Protein AF-D0N220-F1 (afdb_monomer)

pLDDT: mean 73.3, std 16.04, range [29.77, 95.31]

Organism: Phytophthora infestans (strain T30-4) (NCBI:txid403677)

Solvent-accessible surface area (backbone atoms only — not comparable to full-atom values): 14779 Å² total; per-residue (Å²): 130,69,42,76,46,77,50,65,51,58,46,98,88,69,45,72,75,48,73,77,45,73,40,72,48,79,58,98,44,69,66,63,48,31,48,46,52,36,65,76,30,43,93,67,84,40,61,92,56,58,48,86,73,58,82,82,75,73,82,77,63,51,70,42,79,44,84,49,94,92,46,76,42,72,24,36,42,79,45,72,36,89,84,74,71,48,68,37,42,35,62,88,59,66,64,98,75,78,71,50,70,52,83,74,60,68,77,73,49,51,82,53,74,52,36,30,41,40,26,58,54,73,58,62,77,94,49,39,87,83,42,64,83,37,80,32,77,39,66,36,36,78,45,42,66,35,90,82,54,53,35,39,33,30,34,58,89,81,50,96,80,36,54,67,23,41,28,28,38,80,89,56,25,30,49,25,30,31,56,47,40,42,63,59,51,44,55,51,49,61,63,49,68,78,65,79,89,77,76,48,75,62,50,48,38,50,49,50,53,60,66,67,71,61,87,69,34,32,38,24,42,31,32,78,84,48,43,64,63,55,47,53,56,44,52,55,23,59,75,40,54,92,57,82,52,62,74,53,122

Radius of gyration: 20.67 Å; Cα contacts (8 Å, |Δi|>4): 399; chains: 1; bounding box: 51×35×61 Å

Sequence (249 aa):
MVARKWFLLVGENGKDLTSTTSVGVDVEDVDTLRDAVKEKLRDSHLAGIAASDLTVFANRADMVSLALKEGIEAVEVVARSSLLDFAILKSSKPRSFFIPPWNGRPDELRGRYDLVLASYRLGIDEYQDVFKNQLGFAPVAGISISAHRRHIMYSCPTYAGDSGAALLIKDGFLVGIHLETINALREEMDRKKTVKDRLNDVEESLDNIARSGLAQGCSGLLVHEFKDVVSEYWTQAEHNASRNNELVI

InterPro domains:
  IPR009003 Peptidase S1, PA clan [SSF50494] (72-179)

Foldseek 3Di:
DFDKDKDFDADPVRHTPDDIDIFRHNDPDQLSVLVRVCVVQCPHDCPPPDSVNDDDDDPPQVWDWDQALVGTFTWTFPDDDPLLGDTFTFGPDADPDDQAADPDQLVVCPPDFQKKWWALPPDDPVCCVVSPNNIDIWTWADWDAFPVRFKIKTDTDDDPPQFQTFIAGNVRHTFWTWHFWLVVLVVVVVVCVVDDDDQDPSSNRSVCSNPVPCPTTTMTTTCVVCNVVQVVQQVVQVVVVVDDHHTDD

Mean predicted aligned error: 15.28 Å

Secondary structure (DSSP, 8-state):
-PPEEEE--B-TTS-BSS--EEEE--S--HHHHHHHHHHHHTTTT-TT--GGG---------EEEEEETTEEEEEEEEEEETTTTEEEEE-SS--S---PBP-S-GGGGTT---EEEEETT-S-GGGHHHHTTPPEEEE-EEEEE-TTSSEEEEE----TT-TTPEEEETTTEEEEEEEEEHHHHHHHHHHHTTS-S---HHHHHHHHHHHSS--S-EEEE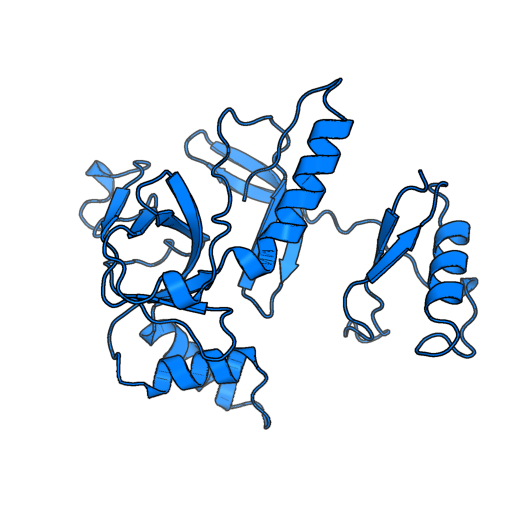EGGGTHHHHHHHHHHHHHTTTS----B-

Nearest PDB structures (foldseek):
  2qf0-assembly2_D  TM=6.460E-01  e=2.267E-04  Escherichia coli K-12
  7sjy-assembly2_B  TM=5.783E-01  e=5.895E-04  Acetivibrio thermocellus DSM 1313
  3lgu-assembly1_A  TM=5.885E-01  e=1.532E-03  Escherichia coli K-12
  6z0x-assembly2_B  TM=7.083E-01  e=1.159E-02  Homo sapiens
  3b8j-assembly1_A  TM=5.328E-01  e=1.370E-03  unclassified

Structure (mmCIF, N/CA/C/O backbone):
data_AF-D0N220-F1
#
_entry.id   AF-D0N220-F1
#
loop_
_atom_site.group_PDB
_atom_site.id
_atom_site.type_symbol
_atom_site.label_atom_id
_atom_site.label_alt_id
_atom_site.label_comp_id
_atom_site.label_asym_id
_atom_site.label_entity_id
_atom_site.label_seq_id
_atom_site.pdbx_PDB_ins_code
_atom_site.Cartn_x
_atom_site.Cartn_y
_atom_site.Cartn_z
_atom_site.occupancy
_atom_site.B_iso_or_equiv
_atom_site.auth_seq_id
_atom_site.auth_comp_id
_atom_site.auth_asym_id
_atom_site.auth_atom_id
_atom_site.pdbx_PDB_model_num
ATOM 1 N N . MET A 1 1 ? -22.178 -14.330 18.891 1.00 53.84 1 MET A N 1
ATOM 2 C CA . MET A 1 1 ? -20.717 -14.270 18.671 1.00 53.84 1 MET A CA 1
ATOM 3 C C . MET A 1 1 ? -20.235 -13.014 19.349 1.00 53.84 1 MET A C 1
ATOM 5 O O . MET A 1 1 ? -20.914 -12.012 19.174 1.00 53.84 1 MET A O 1
ATOM 9 N N . VAL A 1 2 ? -19.138 -13.082 20.106 1.00 65.12 2 VAL A N 1
ATOM 10 C CA . VAL A 1 2 ? -18.645 -11.906 20.823 1.00 65.12 2 VAL A CA 1
ATOM 11 C C . VAL A 1 2 ? -18.052 -10.909 19.825 1.00 65.12 2 VAL A C 1
ATOM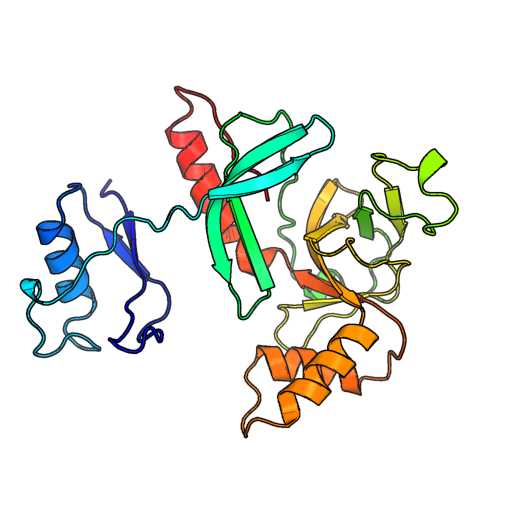 13 O O . VAL A 1 2 ? -17.171 -11.304 19.055 1.00 65.12 2 VAL A O 1
ATOM 16 N N . ALA A 1 3 ? -18.515 -9.658 19.799 1.00 68.94 3 ALA A N 1
ATOM 17 C CA . ALA A 1 3 ? -17.958 -8.647 18.897 1.00 68.94 3 ALA A CA 1
ATOM 18 C C . ALA A 1 3 ? -16.467 -8.412 19.210 1.00 68.94 3 ALA A C 1
ATOM 20 O O . ALA A 1 3 ? -16.071 -8.261 20.364 1.00 68.94 3 ALA A O 1
ATOM 21 N N . ARG A 1 4 ? -15.600 -8.418 18.191 1.00 74.56 4 ARG A N 1
ATOM 22 C CA . ARG A 1 4 ? -14.164 -8.167 18.382 1.00 74.56 4 ARG A CA 1
ATOM 23 C C . ARG A 1 4 ? -13.863 -6.680 18.272 1.00 74.56 4 ARG A C 1
ATOM 25 O O . ARG A 1 4 ? -14.287 -6.029 17.320 1.00 74.56 4 ARG A O 1
ATOM 32 N N . LYS A 1 5 ? -13.095 -6.161 19.227 1.00 71.69 5 LYS A N 1
ATOM 33 C CA . LYS A 1 5 ? -12.564 -4.797 19.210 1.00 71.69 5 LYS A CA 1
ATOM 34 C C . LYS A 1 5 ? -11.044 -4.875 19.084 1.00 71.69 5 LYS A C 1
ATOM 36 O O . LYS A 1 5 ? -10.375 -5.535 19.884 1.00 71.69 5 LYS A O 1
ATOM 41 N N . TRP A 1 6 ? -10.523 -4.240 18.041 1.00 74.88 6 TRP A N 1
ATOM 42 C CA . TRP A 1 6 ? -9.091 -4.110 17.797 1.00 74.88 6 TRP A CA 1
ATOM 43 C C . TRP A 1 6 ? -8.532 -2.942 18.597 1.00 74.88 6 TRP A C 1
ATOM 45 O O . TRP A 1 6 ? -9.189 -1.912 18.746 1.00 74.88 6 TRP A O 1
ATOM 55 N N . PHE A 1 7 ? -7.322 -3.104 19.110 1.00 74.75 7 PHE A N 1
ATOM 56 C CA . PHE A 1 7 ? -6.632 -2.067 19.855 1.00 74.75 7 PHE A CA 1
ATOM 57 C C . PHE A 1 7 ? -5.122 -2.145 19.635 1.00 74.75 7 PHE A C 1
ATOM 59 O O . PHE A 1 7 ? -4.556 -3.190 19.303 1.00 74.75 7 PHE A O 1
ATOM 66 N N . LEU A 1 8 ? -4.479 -1.003 19.849 1.00 78.75 8 LEU A N 1
ATOM 67 C CA . LEU A 1 8 ? -3.037 -0.824 19.853 1.00 78.75 8 LEU A CA 1
ATOM 68 C C . LEU A 1 8 ? -2.671 -0.171 21.184 1.00 78.75 8 LEU A C 1
ATOM 70 O O . LEU A 1 8 ? -3.226 0.874 21.528 1.00 78.75 8 LEU A O 1
ATOM 74 N N . LEU A 1 9 ? -1.773 -0.797 21.945 1.00 80.88 9 LEU A N 1
ATOM 75 C CA . LEU A 1 9 ? -1.280 -0.210 23.183 1.00 80.88 9 LEU A CA 1
ATOM 76 C C . LEU A 1 9 ? -0.114 0.723 22.858 1.00 80.88 9 LEU A C 1
ATOM 78 O O . LEU A 1 9 ? 0.891 0.295 22.291 1.00 80.88 9 LEU A O 1
ATOM 82 N N . VAL A 1 10 ? -0.239 1.984 23.259 1.00 77.06 10 VAL A N 1
ATOM 83 C CA . VAL A 1 10 ? 0.802 3.005 23.111 1.00 77.06 10 VAL A CA 1
ATOM 84 C C . VAL A 1 10 ? 1.265 3.479 24.483 1.00 77.06 10 VAL A C 1
ATOM 86 O O . VAL A 1 10 ? 0.476 3.543 25.426 1.00 77.06 10 VAL A O 1
ATOM 89 N N . GLY A 1 11 ? 2.551 3.800 24.605 1.00 75.94 11 GLY A N 1
ATOM 90 C CA . GLY A 1 11 ? 3.096 4.450 25.794 1.00 75.94 11 GLY A CA 1
ATOM 91 C C . GLY A 1 11 ? 2.749 5.939 25.834 1.00 75.94 11 GLY A C 1
ATOM 92 O O . GLY A 1 11 ? 2.286 6.510 24.848 1.00 75.94 11 GLY A O 1
ATOM 93 N N . GLU A 1 12 ? 3.045 6.607 26.951 1.00 72.31 12 GLU A N 1
ATOM 94 C CA . GLU A 1 12 ? 2.830 8.060 27.101 1.00 72.31 12 GLU A CA 1
ATOM 95 C C . GLU A 1 12 ? 3.574 8.896 26.047 1.00 72.31 12 GLU A C 1
ATOM 97 O O . GLU A 1 12 ? 3.133 9.975 25.661 1.00 72.31 12 GLU A O 1
ATOM 102 N N . ASN A 1 13 ? 4.691 8.379 25.533 1.00 71.12 13 ASN A N 1
ATOM 103 C CA . ASN A 1 13 ? 5.461 8.987 24.448 1.00 71.12 13 ASN A CA 1
ATOM 104 C C . ASN A 1 13 ? 4.831 8.791 23.053 1.00 71.12 13 ASN A C 1
ATOM 106 O O . ASN A 1 13 ? 5.445 9.165 22.054 1.00 71.12 13 ASN A O 1
ATOM 110 N N . GLY A 1 14 ? 3.653 8.166 22.976 1.00 64.75 14 GLY A N 1
ATOM 111 C CA . GLY A 1 14 ? 2.940 7.869 21.738 1.00 64.75 14 GLY A CA 1
ATOM 112 C C . GLY A 1 14 ? 3.564 6.759 20.893 1.00 64.75 14 GLY A C 1
ATOM 113 O O . GLY A 1 14 ? 3.150 6.592 19.750 1.00 64.75 14 GLY A O 1
ATOM 114 N N . LYS A 1 15 ? 4.557 6.022 21.410 1.00 70.12 15 LYS A N 1
ATOM 115 C CA . LYS A 1 15 ? 5.151 4.874 20.713 1.00 70.12 15 LYS A CA 1
ATOM 116 C C . LYS A 1 15 ? 4.406 3.589 21.035 1.00 70.12 15 LYS A C 1
ATOM 118 O O . LYS A 1 15 ? 4.024 3.358 22.183 1.00 70.12 15 LYS A O 1
ATOM 123 N N . ASP A 1 16 ? 4.297 2.737 20.030 1.00 75.75 16 ASP A N 1
ATOM 124 C CA . ASP A 1 16 ? 3.663 1.429 20.131 1.00 75.75 16 ASP A CA 1
ATOM 125 C C . ASP A 1 16 ? 4.428 0.539 21.119 1.00 75.75 16 ASP A C 1
ATOM 127 O O . ASP A 1 16 ? 5.642 0.348 21.012 1.00 75.75 16 ASP A O 1
ATOM 131 N N . LEU A 1 17 ? 3.706 0.006 22.102 1.00 74.56 17 LEU A N 1
ATOM 132 C CA . LEU A 1 17 ? 4.217 -0.970 23.067 1.00 74.56 17 LEU A CA 1
ATOM 133 C C . LEU A 1 17 ? 3.938 -2.404 22.617 1.00 74.56 17 LEU A C 1
ATOM 135 O O . LEU A 1 17 ? 4.651 -3.323 23.015 1.00 74.56 17 LEU A O 1
ATOM 139 N N . THR A 1 18 ? 2.909 -2.589 21.790 1.00 73.44 18 THR A N 1
ATOM 140 C CA . THR A 1 18 ? 2.506 -3.876 21.221 1.00 73.44 18 THR A CA 1
ATOM 141 C C . THR A 1 18 ? 2.226 -3.720 19.735 1.00 73.44 18 THR A C 1
ATOM 143 O O . THR A 1 18 ? 1.909 -2.632 19.274 1.00 73.44 18 THR A O 1
ATOM 146 N N . SER A 1 19 ? 2.250 -4.812 18.976 1.00 69.50 19 SER A N 1
ATOM 147 C CA . SER A 1 19 ? 1.549 -4.838 17.688 1.00 69.50 19 SER A CA 1
ATOM 148 C C . SER A 1 19 ? 0.031 -4.763 17.906 1.00 69.50 19 SER A C 1
ATOM 150 O O . SER A 1 19 ? -0.464 -5.092 18.990 1.00 69.50 19 SER A O 1
ATOM 152 N N . THR A 1 20 ? -0.712 -4.348 16.880 1.00 69.25 20 THR A N 1
ATOM 153 C CA . THR A 1 20 ? -2.181 -4.322 16.910 1.00 69.25 20 THR A CA 1
ATOM 154 C C . THR A 1 20 ? -2.742 -5.710 17.228 1.00 69.25 20 THR A C 1
ATOM 156 O O . THR A 1 20 ? -2.322 -6.715 16.654 1.00 69.25 20 THR A O 1
ATOM 159 N N . THR A 1 21 ? -3.689 -5.779 18.162 1.00 73.19 21 THR A N 1
ATOM 160 C CA . THR A 1 21 ? -4.314 -7.032 18.608 1.00 73.19 21 THR A CA 1
ATOM 161 C C . THR A 1 21 ? -5.798 -6.822 18.915 1.00 73.19 21 THR A C 1
ATOM 163 O O . THR A 1 21 ? -6.315 -5.720 18.747 1.00 73.19 21 THR A O 1
ATOM 166 N N . SER A 1 22 ? -6.521 -7.871 19.311 1.00 78.38 22 SER A N 1
ATOM 167 C CA . SER A 1 22 ? -7.965 -7.794 19.559 1.00 78.38 22 SER A CA 1
ATOM 168 C C . SER A 1 22 ? -8.421 -8.530 20.813 1.00 78.38 22 SER A C 1
ATOM 170 O O . SER A 1 22 ? -7.816 -9.508 21.268 1.00 78.38 22 SER A O 1
ATOM 172 N N . VAL A 1 23 ? -9.540 -8.048 21.354 1.00 81.88 23 VAL A N 1
ATOM 173 C CA . VAL A 1 23 ? -10.305 -8.657 22.448 1.00 81.88 23 VAL A CA 1
ATOM 174 C C . VAL A 1 23 ? -11.760 -8.832 22.028 1.00 81.88 23 VAL A C 1
ATOM 176 O O . VAL A 1 23 ? -12.279 -8.073 21.211 1.00 81.88 23 VAL A O 1
ATOM 179 N N . GLY A 1 24 ? -12.416 -9.863 22.559 1.00 79.25 24 GLY A N 1
ATOM 180 C CA . GLY A 1 24 ? -13.857 -10.038 22.399 1.00 79.25 24 GLY A CA 1
ATOM 181 C C . GLY A 1 24 ? -14.586 -9.243 23.475 1.00 79.25 24 GLY A C 1
ATOM 182 O O . GLY A 1 24 ? -14.428 -9.556 24.652 1.00 79.25 24 GLY A O 1
ATOM 183 N N . VAL A 1 25 ? -15.371 -8.244 23.076 1.00 78.62 25 VAL A N 1
ATOM 184 C CA . VAL A 1 25 ? -16.189 -7.423 23.971 1.00 78.62 25 VAL A CA 1
ATOM 185 C C . VAL A 1 25 ? -17.552 -7.184 23.322 1.00 78.62 25 VAL A C 1
ATOM 187 O O . VAL A 1 25 ? -17.639 -6.561 22.267 1.00 78.62 25 VAL A O 1
ATOM 190 N N . ASP A 1 26 ? -18.614 -7.675 23.961 1.00 69.00 26 ASP A N 1
ATOM 191 C CA . ASP A 1 26 ? -19.995 -7.547 23.465 1.00 69.00 26 ASP A CA 1
ATOM 192 C C . ASP A 1 26 ? -20.666 -6.215 23.810 1.00 69.00 26 ASP A C 1
ATOM 194 O O . ASP A 1 26 ? -21.695 -5.870 23.234 1.00 69.00 26 ASP A O 1
ATOM 198 N N . VAL A 1 27 ? -20.092 -5.465 24.748 1.00 59.69 27 VAL A N 1
ATOM 199 C CA . VAL A 1 27 ? -20.667 -4.231 25.287 1.00 59.69 27 VAL A CA 1
ATOM 200 C C . VAL A 1 27 ? -19.790 -3.048 24.886 1.00 59.69 27 VAL A C 1
ATOM 202 O O . VAL A 1 27 ? -18.572 -3.095 25.035 1.00 59.69 27 VAL A O 1
ATOM 205 N N . GLU A 1 28 ? -20.398 -1.968 24.392 1.00 63.25 28 GLU A N 1
ATOM 206 C CA . GLU A 1 28 ? -19.701 -0.728 24.001 1.00 63.25 28 GLU A CA 1
ATOM 207 C C . GLU A 1 28 ? -19.347 0.175 25.191 1.00 63.25 28 GLU A C 1
ATOM 209 O O . GLU A 1 28 ? -19.356 1.399 25.087 1.00 63.25 28 GLU A O 1
ATOM 214 N N . ASP A 1 29 ? -19.058 -0.426 26.339 1.00 79.31 29 ASP A N 1
ATOM 215 C CA . ASP A 1 29 ? -18.643 0.302 27.525 1.00 79.31 29 ASP A CA 1
ATOM 216 C C . ASP A 1 29 ? -17.112 0.307 27.650 1.00 79.31 29 ASP A C 1
ATOM 218 O O . ASP A 1 29 ? -16.428 -0.694 27.408 1.00 79.31 29 ASP A O 1
ATOM 222 N N . VAL A 1 30 ? -16.574 1.471 28.012 1.00 75.31 30 VAL A N 1
ATOM 223 C CA . VAL A 1 30 ? -15.131 1.731 28.053 1.00 75.31 30 VAL A CA 1
ATOM 224 C C . VAL A 1 30 ? -14.455 0.916 29.149 1.00 75.31 30 VAL A C 1
ATOM 226 O O . VAL A 1 30 ? -13.348 0.417 28.939 1.00 75.31 30 VAL A O 1
ATOM 229 N N . ASP A 1 31 ? -15.107 0.741 30.295 1.00 85.69 31 ASP A N 1
ATOM 230 C CA . ASP A 1 31 ? -14.526 0.009 31.418 1.00 85.69 31 ASP A CA 1
ATOM 231 C C . ASP A 1 31 ? -14.473 -1.490 31.114 1.00 85.69 31 ASP A C 1
ATOM 233 O O . ASP A 1 31 ? -13.437 -2.128 31.308 1.00 85.69 31 ASP A O 1
ATOM 237 N N . THR A 1 32 ? -15.515 -2.015 30.468 1.00 85.94 32 THR A N 1
ATOM 238 C CA . THR A 1 32 ? -15.523 -3.399 29.966 1.00 85.94 32 THR A CA 1
ATOM 239 C C . THR A 1 32 ? -14.381 -3.654 28.969 1.00 85.94 32 THR A C 1
ATOM 241 O O . THR A 1 32 ? -13.730 -4.703 29.007 1.00 85.94 32 THR A O 1
ATOM 244 N N . LEU A 1 33 ? -14.090 -2.690 28.086 1.00 83.56 33 LEU A N 1
ATOM 245 C CA . LEU A 1 33 ? -12.962 -2.783 27.155 1.00 83.56 33 LEU A CA 1
ATOM 246 C C . LEU A 1 33 ? -11.611 -2.759 27.884 1.00 83.56 33 LEU A C 1
ATOM 248 O O . LEU A 1 33 ? -10.732 -3.559 27.556 1.00 83.56 33 LEU A O 1
ATOM 252 N N . ARG A 1 34 ? -11.438 -1.872 28.872 1.00 87.06 34 ARG A N 1
ATOM 253 C CA . ARG A 1 34 ? -10.207 -1.779 29.677 1.00 87.06 34 ARG A CA 1
ATOM 254 C C . ARG A 1 34 ? -9.905 -3.087 30.395 1.00 87.06 34 ARG A C 1
ATOM 256 O O . ARG A 1 34 ? -8.766 -3.552 30.349 1.00 87.06 34 ARG A O 1
ATOM 263 N N . ASP A 1 35 ? -10.918 -3.698 30.998 1.00 89.12 35 ASP A N 1
ATOM 264 C CA . ASP A 1 35 ? -10.774 -4.968 31.709 1.00 89.12 35 ASP A CA 1
ATOM 265 C C . ASP A 1 35 ? -10.387 -6.104 30.759 1.00 89.12 35 ASP A C 1
ATOM 267 O O . ASP A 1 35 ? -9.455 -6.862 31.039 1.00 89.12 35 ASP A O 1
ATOM 271 N N . ALA A 1 36 ? -11.025 -6.181 29.587 1.00 88.62 36 ALA A N 1
ATOM 272 C CA . ALA A 1 36 ? -10.702 -7.187 28.579 1.00 88.62 36 ALA A CA 1
ATOM 273 C C . ALA A 1 36 ? -9.270 -7.033 28.032 1.00 88.62 36 ALA A C 1
ATOM 275 O O . ALA A 1 36 ? -8.546 -8.023 27.883 1.00 88.62 36 ALA A O 1
ATOM 276 N N . VAL A 1 37 ? -8.841 -5.797 27.753 1.00 87.25 37 VAL A N 1
ATOM 277 C CA . VAL A 1 37 ? -7.466 -5.485 27.324 1.00 87.25 37 VAL A CA 1
ATOM 278 C C . VAL A 1 37 ? -6.466 -5.859 28.414 1.00 87.25 37 VAL A C 1
ATOM 280 O O . VAL A 1 37 ? -5.436 -6.476 28.123 1.00 87.25 37 VAL A O 1
ATOM 283 N N . LYS A 1 38 ? -6.776 -5.535 29.672 1.00 87.06 38 LYS A N 1
ATOM 284 C CA . LYS A 1 38 ? -5.913 -5.871 30.798 1.00 87.06 38 LYS A CA 1
ATOM 285 C C . LYS A 1 38 ? -5.768 -7.374 30.979 1.00 87.06 38 LYS A C 1
ATOM 287 O O . LYS A 1 38 ? -4.645 -7.845 31.116 1.00 87.06 38 LYS A O 1
ATOM 292 N N . GLU A 1 39 ? -6.859 -8.125 30.907 1.00 89.38 39 GLU A N 1
ATOM 293 C CA . GLU A 1 39 ? -6.818 -9.585 31.013 1.00 89.38 39 GLU A CA 1
ATOM 294 C C . GLU A 1 39 ? -5.996 -10.216 29.880 1.00 89.38 39 GLU A C 1
ATOM 296 O O . GLU A 1 39 ? -5.207 -11.137 30.110 1.00 89.38 39 GLU A O 1
ATOM 301 N N . LYS A 1 40 ? -6.121 -9.680 28.659 1.00 87.94 40 LYS A N 1
ATOM 302 C CA . LYS A 1 40 ? -5.369 -10.137 27.484 1.00 87.94 40 LYS A CA 1
ATOM 303 C C . LYS A 1 40 ? -3.860 -9.922 27.620 1.00 87.94 40 LYS A C 1
ATOM 305 O O . LYS A 1 40 ? -3.094 -10.745 27.122 1.00 87.94 40 LYS A O 1
ATOM 310 N N . LEU A 1 41 ? -3.438 -8.830 28.262 1.00 86.81 41 LEU A N 1
ATOM 311 C CA . LEU A 1 41 ? -2.032 -8.422 28.389 1.00 86.81 41 LEU A CA 1
ATOM 312 C C . LEU A 1 41 ? -1.480 -8.535 29.818 1.00 86.81 41 LEU A C 1
ATOM 314 O O . LEU A 1 41 ? -0.396 -8.008 30.091 1.00 86.81 41 LEU A O 1
ATOM 318 N N . ARG A 1 42 ? -2.183 -9.241 30.710 1.00 84.75 42 ARG A N 1
ATOM 319 C CA . ARG A 1 42 ? -1.868 -9.314 32.147 1.00 84.75 42 ARG A CA 1
ATOM 320 C C . ARG A 1 42 ? -0.429 -9.750 32.440 1.00 84.75 42 ARG A C 1
ATOM 322 O O . ARG A 1 42 ? 0.188 -9.223 33.358 1.00 84.75 42 ARG A O 1
ATOM 329 N N . ASP A 1 43 ? 0.110 -10.648 31.614 1.00 83.56 43 ASP A N 1
ATOM 330 C CA . ASP A 1 43 ? 1.421 -11.282 31.804 1.00 83.56 43 ASP A CA 1
ATOM 331 C C . ASP A 1 43 ? 2.531 -10.622 30.959 1.00 83.56 43 ASP A C 1
ATOM 333 O O . ASP A 1 43 ? 3.631 -11.157 30.850 1.00 83.56 43 ASP A O 1
ATOM 337 N N . SER A 1 44 ? 2.248 -9.482 30.315 1.00 80.62 44 SER A N 1
ATOM 338 C CA . SER A 1 44 ? 3.175 -8.837 29.372 1.00 80.62 44 SER A CA 1
ATOM 339 C C . SER A 1 44 ? 3.421 -7.365 29.705 1.00 80.62 44 SER A C 1
ATOM 341 O O . SER A 1 44 ? 4.371 -7.039 30.409 1.00 80.62 44 SER A O 1
ATOM 343 N N . HIS A 1 45 ? 2.566 -6.472 29.210 1.00 79.31 45 HIS A N 1
ATOM 344 C CA . HIS A 1 45 ? 2.791 -5.025 29.229 1.00 79.31 45 HIS A CA 1
ATOM 345 C C . HIS A 1 45 ? 1.999 -4.294 30.311 1.00 79.31 45 HIS A C 1
ATOM 347 O O . HIS A 1 45 ? 2.344 -3.169 30.656 1.00 79.31 45 HIS A O 1
ATOM 353 N N . LEU A 1 46 ? 0.944 -4.916 30.844 1.00 81.00 46 LEU A N 1
ATOM 354 C CA . LEU A 1 46 ? 0.053 -4.298 31.832 1.00 81.00 46 LEU A CA 1
ATOM 355 C C . LEU A 1 46 ? 0.239 -4.859 33.247 1.00 81.00 46 LEU A C 1
ATOM 357 O O . LEU A 1 46 ? -0.568 -4.582 34.138 1.00 81.00 46 LEU A O 1
ATOM 361 N N . ALA A 1 47 ? 1.307 -5.628 33.471 1.00 82.19 47 ALA A N 1
ATOM 362 C CA . ALA A 1 47 ? 1.661 -6.134 34.790 1.00 82.19 47 ALA A CA 1
ATOM 363 C C . ALA A 1 47 ? 1.851 -4.955 35.767 1.00 82.19 47 ALA A C 1
ATOM 365 O O . ALA A 1 47 ? 2.762 -4.147 35.619 1.00 82.19 47 ALA A O 1
ATOM 366 N N . GLY A 1 48 ? 0.957 -4.841 36.755 1.00 82.25 48 GLY A N 1
ATOM 367 C CA . GLY A 1 48 ? 0.982 -3.782 37.775 1.00 82.25 48 GLY A CA 1
ATOM 368 C C . GLY A 1 48 ? 0.241 -2.478 37.436 1.00 82.25 48 GLY A C 1
ATOM 369 O O . GLY A 1 48 ? 0.049 -1.669 38.336 1.00 82.25 48 GLY A O 1
ATOM 370 N N . ILE A 1 49 ? -0.236 -2.280 36.202 1.00 80.94 49 ILE A N 1
ATOM 371 C CA . ILE A 1 49 ? -0.994 -1.078 35.790 1.00 80.94 49 ILE A CA 1
ATOM 372 C C . ILE A 1 49 ? -2.488 -1.329 35.993 1.00 80.94 49 ILE A C 1
ATOM 374 O O . ILE A 1 49 ? -2.978 -2.341 35.497 1.00 80.94 49 ILE A O 1
ATOM 378 N N . ALA A 1 50 ? -3.246 -0.479 36.696 1.00 85.56 50 ALA A N 1
ATOM 379 C CA . ALA A 1 50 ? -4.689 -0.692 36.874 1.00 85.56 50 ALA A CA 1
ATOM 380 C C . ALA A 1 50 ? -5.460 -0.503 35.551 1.00 85.56 50 ALA A C 1
ATOM 382 O O . ALA A 1 50 ? -5.065 0.290 34.704 1.00 85.56 50 ALA A O 1
ATOM 383 N N . ALA A 1 51 ? -6.573 -1.225 35.356 1.00 84.12 51 ALA A N 1
ATOM 384 C CA . ALA A 1 51 ? -7.391 -1.067 34.145 1.00 84.12 51 ALA A CA 1
ATOM 385 C C . ALA A 1 51 ? -7.940 0.367 34.016 1.00 84.12 51 ALA A C 1
ATOM 387 O O . ALA A 1 51 ? -7.986 0.918 32.920 1.00 84.12 51 ALA A O 1
ATOM 388 N N . SER A 1 52 ? -8.266 0.997 35.151 1.00 83.75 52 SER A N 1
ATOM 389 C CA . SER A 1 52 ? -8.699 2.396 35.253 1.00 83.75 52 SER A CA 1
ATOM 390 C C . SER A 1 52 ? -7.670 3.406 34.747 1.00 83.75 52 SER A C 1
ATOM 392 O O . SER A 1 52 ? -8.053 4.485 34.302 1.00 83.75 52 SER A O 1
ATOM 394 N N . ASP A 1 53 ? -6.381 3.060 34.796 1.00 81.75 53 ASP A N 1
ATOM 395 C CA . ASP A 1 53 ? -5.289 3.950 34.387 1.00 81.75 53 ASP A CA 1
ATOM 396 C C . ASP A 1 53 ? -5.095 3.940 32.861 1.00 81.75 53 ASP A C 1
ATOM 398 O O . ASP A 1 53 ? -4.393 4.782 32.301 1.00 81.75 53 ASP A O 1
ATOM 402 N N . LEU A 1 54 ? -5.747 3.008 32.155 1.00 80.38 54 LEU A N 1
ATOM 403 C CA . LEU A 1 54 ? -5.754 2.979 30.700 1.00 80.38 54 LEU A CA 1
ATOM 404 C C . LEU A 1 54 ? -6.641 4.107 30.170 1.00 80.38 54 LEU A C 1
ATOM 406 O O . LEU A 1 54 ? -7.842 4.169 30.438 1.00 80.38 54 LEU A O 1
ATOM 410 N N . THR A 1 55 ? -6.080 4.983 29.346 1.00 76.69 55 THR A N 1
ATOM 411 C CA . THR A 1 55 ? -6.874 5.985 28.630 1.00 76.69 55 THR A CA 1
ATOM 412 C C . THR A 1 55 ? -7.339 5.401 27.305 1.00 76.69 55 THR A C 1
ATOM 414 O O . THR A 1 55 ? -6.527 5.080 26.440 1.00 76.69 55 THR A O 1
ATOM 417 N N . VAL A 1 56 ? -8.654 5.252 27.142 1.00 67.69 56 VAL A N 1
ATOM 418 C CA . VAL A 1 56 ? -9.242 4.796 25.881 1.00 67.69 56 VAL A CA 1
ATOM 419 C C . VAL A 1 56 ? -9.512 6.015 25.016 1.00 67.69 56 VAL A C 1
ATOM 421 O O . VAL A 1 56 ? -10.352 6.852 25.339 1.00 67.69 56 VAL A O 1
ATOM 424 N N . PHE A 1 57 ? -8.794 6.116 23.904 1.00 60.78 57 PHE A N 1
ATOM 425 C CA . PHE A 1 57 ? -9.120 7.077 22.864 1.00 60.78 57 PHE A CA 1
ATOM 426 C C . PHE A 1 57 ? -10.223 6.473 21.996 1.00 60.78 57 PHE A C 1
ATOM 428 O O . PHE A 1 57 ? -10.057 5.380 21.454 1.00 60.78 57 PHE A O 1
ATOM 435 N N . ALA A 1 58 ? -11.355 7.172 21.873 1.00 47.47 58 ALA A N 1
ATOM 436 C CA . ALA A 1 58 ? -12.335 6.849 20.843 1.00 47.47 58 ALA A CA 1
ATOM 437 C C . ALA A 1 58 ? -11.636 6.870 19.477 1.00 47.47 58 ALA A C 1
ATOM 439 O O . ALA A 1 58 ? -10.706 7.660 19.290 1.00 47.47 58 ALA A O 1
ATOM 440 N N . ASN A 1 59 ? -12.071 5.985 18.571 1.00 49.31 59 ASN A N 1
ATOM 441 C CA . ASN A 1 59 ? -11.561 5.859 17.208 1.00 49.31 59 ASN A CA 1
ATOM 442 C C . ASN A 1 59 ? -11.152 7.241 16.677 1.00 49.31 59 ASN A C 1
ATOM 444 O O . ASN A 1 59 ? -12.003 8.126 16.555 1.00 49.31 59 ASN A O 1
ATOM 448 N N . ARG A 1 60 ? -9.855 7.452 16.420 1.00 47.09 60 ARG A N 1
ATOM 449 C CA . ARG A 1 60 ? -9.398 8.626 15.673 1.00 47.09 60 ARG A CA 1
ATOM 450 C C . ARG A 1 60 ? -9.841 8.410 14.231 1.00 47.09 60 ARG A C 1
ATOM 452 O O . ARG A 1 60 ? -9.025 8.055 13.389 1.00 47.09 60 ARG A O 1
ATOM 459 N N . ALA A 1 61 ? -11.138 8.555 13.968 1.00 51.12 61 ALA A N 1
ATOM 460 C CA . ALA A 1 61 ? -11.656 8.697 12.622 1.00 51.12 61 ALA A CA 1
ATOM 461 C C . ALA A 1 61 ? -11.112 10.029 12.093 1.00 51.12 61 ALA A C 1
ATOM 463 O O . ALA A 1 61 ? -11.766 11.071 12.159 1.00 51.12 61 ALA A O 1
ATOM 464 N N . ASP A 1 62 ? -9.854 10.004 11.662 1.00 62.34 62 ASP A N 1
ATOM 465 C CA . ASP A 1 62 ? -9.227 11.088 10.933 1.00 62.34 62 ASP A CA 1
ATOM 466 C C . ASP A 1 62 ? -9.993 11.156 9.607 1.00 62.34 62 ASP A C 1
ATOM 468 O O . ASP A 1 62 ? -9.857 10.293 8.740 1.00 62.34 62 ASP A O 1
ATOM 472 N N . MET A 1 63 ? -10.887 12.137 9.481 1.00 70.44 63 MET A N 1
ATOM 473 C CA . MET A 1 63 ? -11.574 12.400 8.221 1.00 70.44 63 MET A CA 1
ATOM 474 C C . MET A 1 63 ? -10.609 13.136 7.300 1.00 70.44 63 MET A C 1
ATOM 476 O O . MET A 1 63 ? -10.069 14.184 7.661 1.00 70.44 63 MET A O 1
ATOM 480 N N . VAL A 1 64 ? -10.419 12.615 6.094 1.00 73.38 64 VAL A N 1
ATOM 481 C CA . VAL A 1 64 ? -9.581 13.236 5.065 1.00 73.38 64 VAL A CA 1
ATOM 482 C C . VAL A 1 64 ? -10.417 13.556 3.834 1.00 73.38 64 VAL A C 1
ATOM 484 O O . VAL A 1 64 ? -11.410 12.898 3.542 1.00 73.38 64 VAL A O 1
ATOM 487 N N . SER A 1 65 ? -10.046 14.616 3.121 1.00 74.00 65 SER A N 1
ATOM 488 C CA . SER A 1 65 ? -10.708 14.994 1.871 1.00 74.00 65 SER A CA 1
ATOM 489 C C . SER A 1 65 ? -10.023 14.295 0.704 1.00 74.00 65 SER A C 1
ATOM 491 O O . SER A 1 65 ? -8.852 14.554 0.435 1.00 74.00 65 SER A O 1
ATOM 493 N N . LEU A 1 66 ? -10.751 13.428 0.005 1.00 71.44 66 LEU A N 1
ATOM 494 C CA . LEU A 1 66 ? -10.275 12.726 -1.178 1.00 71.44 66 LEU A CA 1
ATOM 495 C C . LEU A 1 66 ? -10.825 13.401 -2.436 1.00 71.44 66 LEU A C 1
ATOM 497 O O . LEU A 1 66 ? -12.038 13.545 -2.599 1.00 71.44 66 LEU A O 1
ATOM 501 N N . ALA A 1 67 ? -9.931 13.811 -3.332 1.00 67.75 67 ALA A N 1
ATOM 502 C CA . ALA A 1 67 ? -10.310 14.320 -4.642 1.00 67.75 67 ALA A CA 1
ATOM 503 C C . ALA A 1 67 ? -10.644 13.146 -5.572 1.00 67.75 67 ALA A C 1
ATOM 505 O O . ALA A 1 67 ? -9.795 12.323 -5.903 1.00 67.75 67 ALA A O 1
ATOM 506 N N . LEU A 1 68 ? -11.897 13.079 -5.993 1.00 69.19 68 LEU A N 1
ATOM 507 C CA . LEU A 1 68 ? -12.433 12.104 -6.929 1.00 69.19 68 LEU A CA 1
ATOM 508 C C . LEU A 1 68 ? -12.715 12.784 -8.264 1.00 69.19 68 LEU A C 1
ATOM 510 O O . LEU A 1 68 ? -12.843 14.005 -8.347 1.00 69.19 68 LEU A O 1
ATOM 514 N N . LYS A 1 69 ? -12.941 11.976 -9.302 1.00 64.56 69 LYS A N 1
ATOM 515 C CA . LYS A 1 69 ? -13.380 12.470 -10.614 1.00 64.56 69 LYS A CA 1
ATOM 516 C C . LYS A 1 69 ? -14.617 13.381 -10.534 1.00 64.56 69 LYS A C 1
ATOM 518 O O . LYS A 1 69 ? -14.719 14.330 -11.302 1.00 64.56 69 LYS A O 1
ATOM 523 N N . GLU A 1 70 ? -15.546 13.085 -9.626 1.00 67.88 70 GLU A N 1
ATOM 524 C CA . GLU A 1 70 ? -16.837 13.780 -9.500 1.00 67.88 70 GLU A CA 1
ATOM 525 C C . GLU A 1 70 ? -16.837 14.915 -8.460 1.00 67.88 70 GLU A C 1
ATOM 527 O O . GLU A 1 70 ? -17.836 15.617 -8.322 1.00 67.88 70 GLU A O 1
ATOM 532 N N . GLY A 1 71 ? -15.738 15.117 -7.725 1.00 68.06 71 GLY A N 1
ATOM 533 C CA . GLY A 1 71 ? -15.643 16.139 -6.682 1.00 68.06 71 GLY A CA 1
ATOM 534 C C . GLY A 1 71 ? -14.778 15.715 -5.501 1.00 68.06 71 GLY A C 1
ATOM 535 O O . GLY A 1 71 ? -14.061 14.725 -5.565 1.00 68.06 71 GLY A O 1
ATOM 536 N N . ILE A 1 72 ? -14.842 16.470 -4.408 1.00 75.25 72 ILE A N 1
ATOM 537 C CA . ILE A 1 72 ? -14.118 16.159 -3.171 1.00 75.25 72 ILE A CA 1
ATOM 538 C C . ILE A 1 72 ? -15.080 15.466 -2.207 1.00 75.25 72 ILE A C 1
ATOM 540 O O . ILE A 1 72 ? -16.165 15.984 -1.938 1.00 75.25 72 ILE A O 1
ATOM 544 N N . GLU A 1 73 ? -14.691 14.306 -1.685 1.00 79.50 73 GLU A N 1
ATOM 545 C CA . GLU A 1 73 ? -15.455 13.564 -0.681 1.00 79.50 73 GLU A CA 1
ATOM 546 C C . GLU A 1 73 ? -14.670 13.488 0.630 1.00 79.50 73 GLU A C 1
ATOM 548 O O . GLU A 1 73 ? -13.468 13.238 0.624 1.00 79.50 73 GLU A O 1
ATOM 553 N N . ALA A 1 74 ? -15.352 13.680 1.759 1.00 80.38 74 ALA A N 1
ATOM 554 C CA . ALA A 1 74 ? -14.783 13.373 3.062 1.00 80.38 74 ALA A CA 1
ATOM 555 C C . ALA A 1 74 ? -14.855 11.857 3.295 1.00 80.38 74 ALA A C 1
ATOM 557 O O . ALA A 1 74 ? -15.942 11.276 3.266 1.00 80.38 74 ALA A O 1
ATOM 558 N N . VAL A 1 75 ? -13.705 11.230 3.520 1.00 81.19 75 VAL A N 1
ATOM 559 C CA . VAL A 1 75 ? -13.571 9.791 3.767 1.00 81.19 75 VAL A CA 1
ATOM 560 C C . VAL A 1 75 ? -12.935 9.555 5.133 1.00 81.19 75 VAL A C 1
ATOM 562 O O . VAL A 1 75 ? -12.087 10.328 5.578 1.00 81.19 75 VAL A O 1
ATOM 565 N N . GLU A 1 76 ? -13.367 8.498 5.809 1.00 82.75 76 GLU A N 1
ATOM 566 C CA . GLU A 1 76 ? -12.828 8.086 7.107 1.00 82.75 76 GLU A CA 1
ATOM 567 C C . GLU A 1 76 ? -11.553 7.264 6.888 1.00 82.75 76 GLU A C 1
ATOM 569 O O . GLU A 1 76 ? -11.557 6.318 6.103 1.00 82.75 76 GLU A O 1
ATOM 574 N N . VAL A 1 77 ? -10.463 7.587 7.584 1.00 79.50 77 VAL A N 1
ATOM 575 C CA . VAL A 1 77 ? -9.282 6.714 7.637 1.00 79.50 77 VAL A CA 1
ATOM 576 C C . VAL A 1 77 ? -9.559 5.587 8.629 1.00 79.50 77 VAL A C 1
ATOM 578 O O . VAL A 1 77 ? -9.641 5.827 9.831 1.00 79.50 77 VAL A O 1
ATOM 581 N N . VAL A 1 78 ? -9.689 4.353 8.137 1.00 78.00 78 VAL A N 1
ATOM 582 C CA . VAL A 1 78 ? -9.996 3.183 8.984 1.00 78.00 78 VAL A CA 1
ATOM 583 C C . VAL A 1 78 ? -8.748 2.425 9.424 1.00 78.00 78 VAL A C 1
ATOM 585 O O . VAL A 1 78 ? -8.736 1.811 10.487 1.00 78.00 78 VAL A O 1
ATOM 588 N N . ALA A 1 79 ? -7.678 2.492 8.635 1.00 74.88 79 ALA A N 1
ATOM 589 C CA . ALA A 1 79 ? -6.374 1.956 8.995 1.00 74.88 79 ALA A CA 1
ATOM 590 C C . ALA A 1 79 ? -5.272 2.736 8.278 1.00 74.88 79 ALA A C 1
ATOM 592 O O . ALA A 1 79 ? -5.487 3.285 7.198 1.00 74.88 79 ALA A O 1
ATOM 593 N N . ARG A 1 80 ? -4.075 2.769 8.862 1.00 79.25 80 ARG A N 1
ATOM 594 C CA . ARG A 1 80 ? -2.877 3.301 8.208 1.00 79.25 80 ARG A CA 1
ATOM 595 C C . ARG A 1 80 ? -1.621 2.648 8.759 1.00 79.25 80 ARG A C 1
ATOM 597 O O . ARG A 1 80 ? -1.584 2.277 9.931 1.00 79.25 80 ARG A O 1
ATOM 604 N N . SER A 1 81 ? -0.583 2.589 7.940 1.00 75.56 81 SER A N 1
ATOM 605 C CA . SER A 1 81 ? 0.766 2.224 8.358 1.00 75.56 81 SER A CA 1
ATOM 606 C C . SER A 1 81 ? 1.744 3.231 7.782 1.00 75.56 81 SER A C 1
ATOM 608 O O . SER A 1 81 ? 1.946 3.274 6.576 1.00 75.56 81 SER A O 1
ATOM 610 N N . SER A 1 82 ? 2.382 4.023 8.645 1.00 73.69 82 SER A N 1
ATOM 611 C CA . SER A 1 82 ? 3.490 4.893 8.232 1.00 73.69 82 SER A CA 1
ATOM 612 C C . SER A 1 82 ? 4.765 4.106 7.927 1.00 73.69 82 SER A C 1
ATOM 614 O O . SER A 1 82 ? 5.678 4.639 7.312 1.00 73.69 82 SER A O 1
ATOM 616 N N . LEU A 1 83 ? 4.851 2.858 8.401 1.00 70.69 83 LEU A N 1
ATOM 617 C CA . LEU A 1 83 ? 5.980 1.971 8.138 1.00 70.69 83 LEU A CA 1
ATOM 618 C C . LEU A 1 83 ? 5.896 1.367 6.731 1.00 70.69 83 LEU A C 1
ATOM 620 O O . LEU A 1 83 ? 6.911 1.263 6.058 1.00 70.69 83 LEU A O 1
ATOM 624 N N . LEU A 1 84 ? 4.699 0.957 6.304 1.00 73.00 84 LEU A N 1
ATOM 625 C CA . LEU A 1 84 ? 4.458 0.343 4.991 1.00 73.00 84 LEU A CA 1
ATOM 626 C C . LEU A 1 84 ? 3.878 1.326 3.963 1.00 73.00 84 LEU A C 1
ATOM 628 O O . LEU A 1 84 ? 3.553 0.917 2.857 1.00 73.00 84 LEU A O 1
ATOM 632 N N . ASP A 1 85 ? 3.734 2.590 4.354 1.00 78.62 85 ASP A N 1
ATOM 633 C CA . ASP A 1 85 ? 3.210 3.695 3.551 1.00 78.62 85 ASP A CA 1
ATOM 634 C C . ASP A 1 85 ? 1.871 3.396 2.856 1.00 78.62 85 ASP A C 1
ATOM 636 O O . ASP A 1 85 ? 1.723 3.468 1.638 1.00 78.62 85 ASP A O 1
ATOM 640 N N . PHE A 1 86 ? 0.859 3.034 3.650 1.00 82.12 86 PHE A N 1
ATOM 641 C CA . PHE A 1 86 ? -0.505 2.880 3.144 1.00 82.12 86 PHE A CA 1
ATOM 642 C C . PHE A 1 86 ? -1.552 3.432 4.110 1.00 82.12 86 PHE A C 1
ATOM 644 O O . PHE A 1 86 ? -1.345 3.507 5.327 1.00 82.12 86 PHE A O 1
ATOM 651 N N . ALA A 1 87 ? -2.721 3.750 3.558 1.00 80.94 87 ALA A N 1
ATOM 652 C CA . ALA A 1 87 ? -3.941 4.028 4.299 1.00 80.94 87 ALA A CA 1
ATOM 653 C C . ALA A 1 87 ? -5.110 3.270 3.663 1.00 80.94 87 ALA A C 1
ATOM 655 O O . ALA A 1 87 ? -5.144 3.076 2.452 1.00 80.94 87 ALA A O 1
ATOM 656 N N . ILE A 1 88 ? -6.060 2.846 4.489 1.00 82.12 88 ILE A N 1
ATOM 657 C CA . ILE A 1 88 ? -7.340 2.292 4.052 1.00 82.12 88 ILE A CA 1
ATOM 658 C C . ILE A 1 88 ? -8.400 3.318 4.410 1.00 82.12 88 ILE A C 1
ATOM 660 O O . ILE A 1 88 ? -8.476 3.784 5.553 1.00 82.12 88 ILE A O 1
ATOM 664 N N . LEU A 1 89 ? -9.199 3.672 3.413 1.00 82.12 89 LEU A N 1
ATOM 665 C CA . LEU A 1 89 ? -10.204 4.713 3.507 1.00 82.12 89 LEU A CA 1
ATOM 666 C C . LEU A 1 89 ? -11.599 4.089 3.461 1.00 82.12 89 LEU A C 1
ATOM 668 O O . LEU A 1 89 ? -11.829 3.028 2.889 1.00 82.12 89 LEU A O 1
ATOM 672 N N . LYS A 1 90 ? -12.561 4.760 4.079 1.00 79.50 90 LYS A N 1
ATOM 673 C CA . LYS A 1 90 ? -13.969 4.391 4.038 1.00 79.50 90 LYS A CA 1
ATOM 674 C C . LYS A 1 90 ? -14.766 5.549 3.476 1.00 79.50 90 LYS A C 1
ATOM 676 O O . LYS A 1 90 ? -14.837 6.628 4.064 1.00 79.50 90 LYS A O 1
ATOM 681 N N . SER A 1 91 ? -15.371 5.308 2.317 1.00 75.44 91 SER A N 1
ATOM 682 C CA . SER A 1 91 ? -16.328 6.234 1.719 1.00 75.44 91 SER A CA 1
ATOM 683 C C . SER A 1 91 ? -17.655 6.175 2.471 1.00 75.44 91 SER A C 1
ATOM 685 O O . SER A 1 91 ? -18.076 5.130 2.972 1.00 75.44 91 SER A O 1
ATOM 687 N N . SER A 1 92 ? -18.319 7.325 2.540 1.00 72.69 92 SER A N 1
ATOM 688 C CA . SER A 1 92 ? -19.659 7.454 3.118 1.00 72.69 92 SER A CA 1
ATOM 689 C C . SER A 1 92 ? -20.755 6.925 2.185 1.00 72.69 92 SER A C 1
ATOM 691 O O . SER A 1 92 ? -21.875 6.660 2.628 1.00 72.69 92 SER A O 1
ATOM 693 N N . LYS A 1 93 ? -20.436 6.781 0.891 1.00 71.19 93 LYS A N 1
ATOM 694 C CA . LYS A 1 93 ? -21.356 6.359 -0.162 1.00 71.19 93 LYS A CA 1
ATOM 695 C C . LYS A 1 93 ? -20.962 4.980 -0.700 1.00 71.19 93 LYS A C 1
ATOM 697 O O . LYS A 1 93 ? -19.777 4.731 -0.921 1.00 71.19 93 LYS A O 1
ATOM 702 N N . PRO A 1 94 ? -21.939 4.108 -0.990 1.00 63.75 94 PRO A N 1
ATOM 703 C CA . PRO A 1 94 ? -21.663 2.840 -1.647 1.00 63.75 94 PRO A CA 1
ATOM 704 C C . PRO A 1 94 ? -21.133 3.095 -3.059 1.00 63.75 94 PRO A C 1
ATOM 706 O O . PRO A 1 94 ? -21.685 3.917 -3.798 1.00 63.75 94 PRO A O 1
ATOM 709 N N . ARG A 1 95 ? -20.073 2.382 -3.445 1.00 63.44 95 ARG A N 1
ATOM 710 C CA . ARG A 1 95 ? -19.531 2.418 -4.809 1.00 63.44 95 ARG A CA 1
ATOM 711 C C . ARG A 1 95 ? -19.891 1.147 -5.556 1.00 63.44 95 ARG A C 1
ATOM 713 O O . ARG A 1 95 ? -19.987 0.079 -4.973 1.00 63.44 95 ARG A O 1
ATOM 720 N N . SER A 1 96 ? -20.099 1.273 -6.862 1.00 56.25 96 SER A N 1
ATOM 721 C CA . SER A 1 96 ? -20.643 0.206 -7.708 1.00 56.25 96 SER A CA 1
ATOM 722 C C . SER A 1 96 ? -19.636 -0.879 -8.105 1.00 56.25 96 SER A C 1
ATOM 724 O 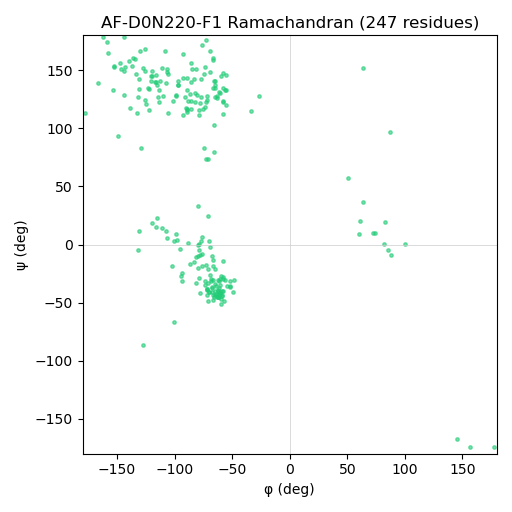O . SER A 1 96 ? -19.992 -1.759 -8.884 1.00 56.25 96 SER A O 1
ATOM 726 N N . PHE A 1 97 ? -18.376 -0.792 -7.671 1.00 66.00 97 PHE A N 1
ATOM 727 C CA . PHE A 1 97 ? -17.322 -1.688 -8.137 1.00 66.00 97 PHE A CA 1
ATOM 728 C C . PHE A 1 97 ? -16.206 -1.856 -7.101 1.00 66.00 97 PHE A C 1
ATOM 730 O O . PHE A 1 97 ? -15.696 -0.866 -6.574 1.00 66.00 97 PHE A O 1
ATOM 737 N N . PHE A 1 98 ? -15.814 -3.109 -6.869 1.00 73.25 98 PHE A N 1
ATOM 738 C CA . PHE A 1 98 ? -14.712 -3.519 -6.003 1.00 73.25 98 PHE A CA 1
ATOM 739 C C . PHE A 1 98 ? -13.703 -4.329 -6.821 1.00 73.25 98 PHE A C 1
ATOM 741 O O . PHE A 1 98 ? -14.088 -5.221 -7.578 1.00 73.25 98 PHE A O 1
ATOM 748 N N . ILE A 1 99 ? -12.415 -4.019 -6.670 1.00 83.88 99 ILE A N 1
ATOM 749 C CA . ILE A 1 99 ? -11.332 -4.785 -7.291 1.00 83.88 99 ILE A CA 1
ATOM 750 C C . ILE A 1 99 ? -10.881 -5.840 -6.278 1.00 83.88 99 ILE A C 1
ATOM 752 O O . ILE A 1 99 ? -10.301 -5.473 -5.253 1.00 83.88 99 ILE A O 1
ATOM 756 N N . PRO A 1 100 ? -11.118 -7.139 -6.528 1.00 86.81 100 PRO A N 1
ATOM 757 C CA . PRO A 1 100 ? -10.751 -8.170 -5.573 1.00 86.81 100 PRO A CA 1
ATOM 758 C C . PRO A 1 100 ? -9.228 -8.266 -5.403 1.00 86.81 100 PRO A C 1
ATOM 760 O O . PRO A 1 100 ? -8.493 -8.186 -6.394 1.00 86.81 100 PRO A O 1
ATOM 763 N N . PRO A 1 101 ? -8.726 -8.483 -4.173 1.00 90.00 101 PRO A N 1
ATOM 764 C CA . PRO A 1 101 ? -7.312 -8.740 -3.954 1.00 90.00 101 PRO A CA 1
ATOM 765 C C . PRO A 1 101 ? -6.907 -10.061 -4.610 1.00 90.00 101 PRO A C 1
ATOM 767 O O . PRO A 1 101 ? -7.631 -11.060 -4.578 1.00 90.00 101 PRO A O 1
ATOM 770 N N . TRP A 1 102 ? -5.719 -10.081 -5.199 1.00 93.12 102 TRP A N 1
ATOM 771 C CA . TRP A 1 102 ? -5.137 -11.292 -5.748 1.00 93.12 102 TRP A CA 1
ATOM 772 C C . TRP A 1 102 ? -4.685 -12.225 -4.618 1.00 93.12 102 TRP A C 1
ATOM 774 O O . TRP A 1 102 ? -3.946 -11.832 -3.716 1.00 93.12 102 TRP A O 1
ATOM 784 N N . ASN A 1 103 ? -5.122 -13.485 -4.676 1.00 89.25 103 ASN A N 1
ATOM 785 C CA . ASN A 1 103 ? -4.893 -14.476 -3.618 1.00 89.25 103 ASN A CA 1
ATOM 786 C C . ASN A 1 103 ? -3.703 -15.416 -3.871 1.00 89.25 103 ASN A C 1
ATOM 788 O O . ASN A 1 103 ? -3.479 -16.335 -3.083 1.00 89.25 103 ASN A O 1
ATOM 792 N N . GLY A 1 104 ? -2.951 -15.210 -4.955 1.00 90.19 104 GLY A N 1
ATOM 793 C CA . GLY A 1 104 ? -1.750 -15.991 -5.247 1.00 90.19 104 GLY A CA 1
ATOM 794 C C . GLY A 1 104 ? -0.571 -15.649 -4.334 1.00 90.19 104 GLY A C 1
ATOM 795 O O . GLY A 1 104 ? -0.637 -14.756 -3.482 1.00 90.19 104 GLY A O 1
ATOM 796 N N . ARG A 1 105 ? 0.535 -16.380 -4.498 1.00 91.88 105 ARG A N 1
ATOM 797 C CA . ARG A 1 105 ? 1.754 -16.142 -3.707 1.00 91.88 105 ARG A CA 1
ATOM 798 C C . ARG A 1 105 ? 2.609 -15.061 -4.371 1.00 91.88 105 ARG A C 1
ATOM 800 O O . ARG A 1 105 ? 2.801 -15.133 -5.580 1.00 91.88 105 ARG A O 1
ATOM 807 N N . PRO A 1 106 ? 3.233 -14.134 -3.619 1.00 91.81 106 PRO A N 1
ATOM 808 C CA . PRO A 1 106 ? 4.094 -13.090 -4.189 1.00 91.81 106 PRO A CA 1
ATOM 809 C C . PRO A 1 106 ? 5.141 -13.598 -5.183 1.00 91.81 106 PRO A C 1
ATOM 811 O O . PRO A 1 106 ? 5.350 -13.001 -6.232 1.00 91.81 106 PRO A O 1
ATOM 814 N N . ASP A 1 107 ? 5.767 -14.740 -4.890 1.00 91.56 107 ASP A N 1
ATOM 815 C CA . ASP A 1 107 ? 6.799 -15.324 -5.750 1.00 91.56 107 ASP A CA 1
ATOM 816 C C . ASP A 1 107 ? 6.266 -15.777 -7.127 1.00 91.56 107 ASP A C 1
ATOM 818 O O . ASP A 1 107 ? 7.041 -15.849 -8.078 1.00 91.56 107 ASP A O 1
ATOM 822 N N . GLU A 1 108 ? 4.956 -16.012 -7.273 1.00 92.94 108 GLU A N 1
ATOM 823 C CA . GLU A 1 108 ? 4.304 -16.361 -8.550 1.00 92.94 108 GLU A CA 1
ATOM 824 C C . GLU A 1 108 ? 4.130 -15.149 -9.480 1.00 92.94 108 GLU A C 1
ATOM 826 O O . GLU A 1 108 ? 3.758 -15.310 -10.642 1.00 92.94 108 GLU A O 1
ATOM 831 N N . LEU A 1 109 ? 4.409 -13.935 -8.995 1.00 91.81 109 LEU A N 1
ATOM 832 C CA . LEU A 1 109 ? 4.434 -12.721 -9.814 1.00 91.81 109 LEU A CA 1
ATOM 833 C C . LEU A 1 109 ? 5.734 -12.590 -10.614 1.00 91.81 109 LEU A C 1
ATOM 835 O O . LEU A 1 109 ? 5.781 -11.864 -11.609 1.00 91.81 109 LEU A O 1
ATOM 839 N N . ARG A 1 110 ? 6.803 -13.283 -10.199 1.00 86.62 110 ARG A N 1
ATOM 840 C CA . ARG A 1 110 ? 8.098 -13.238 -10.887 1.00 86.62 110 ARG A CA 1
ATOM 841 C C . ARG A 1 110 ? 7.951 -13.797 -12.301 1.00 86.62 110 ARG A C 1
ATOM 843 O O . ARG A 1 110 ? 7.461 -14.905 -12.488 1.00 86.62 110 ARG A O 1
ATOM 850 N N . GLY A 1 111 ? 8.408 -13.036 -13.294 1.00 80.25 111 GLY A N 1
ATOM 851 C CA . GLY A 1 111 ? 8.343 -13.448 -14.700 1.00 80.25 111 GLY A CA 1
ATOM 852 C C . GLY A 1 111 ? 6.946 -13.381 -15.325 1.00 80.25 111 GLY A C 1
ATOM 853 O O . GLY A 1 111 ? 6.767 -13.874 -16.435 1.00 80.25 111 GLY A O 1
ATOM 854 N N . ARG A 1 112 ? 5.961 -12.774 -14.649 1.00 88.50 112 ARG A N 1
ATOM 855 C CA . ARG A 1 112 ? 4.695 -12.407 -15.290 1.00 88.50 112 ARG A CA 1
ATOM 856 C C . ARG A 1 112 ? 4.882 -11.200 -16.211 1.00 88.50 112 ARG A C 1
ATOM 858 O O . ARG A 1 112 ? 5.751 -10.361 -15.988 1.00 88.50 112 ARG A O 1
ATOM 865 N N . TYR A 1 113 ? 4.037 -11.118 -17.234 1.00 87.62 113 TYR A N 1
ATOM 866 C CA . TYR A 1 113 ? 4.038 -10.042 -18.239 1.00 87.62 113 TYR A CA 1
ATOM 867 C C . TYR A 1 113 ? 2.640 -9.452 -18.461 1.00 87.62 113 TYR A C 1
ATOM 869 O O . TYR A 1 113 ? 2.399 -8.736 -19.428 1.00 87.62 113 TYR A O 1
ATOM 877 N N . ASP A 1 114 ? 1.696 -9.800 -17.591 1.00 92.81 114 ASP A N 1
ATOM 878 C CA . ASP A 1 114 ? 0.282 -9.452 -17.681 1.00 92.81 114 ASP A CA 1
ATOM 879 C C . ASP A 1 114 ? -0.163 -8.541 -16.531 1.00 92.81 114 ASP A C 1
ATOM 881 O O . ASP A 1 114 ? -1.348 -8.492 -16.200 1.00 92.81 114 ASP A O 1
ATOM 885 N N . LEU A 1 115 ? 0.789 -7.828 -15.922 1.00 94.62 115 LEU A N 1
ATOM 886 C CA . LEU A 1 115 ? 0.507 -6.779 -14.955 1.00 94.62 115 LEU A CA 1
ATOM 887 C C . LEU A 1 115 ? 0.422 -5.424 -15.660 1.00 94.62 115 LEU A C 1
ATOM 889 O O . LEU A 1 115 ? 1.181 -5.128 -16.587 1.00 94.62 115 LEU A O 1
ATOM 893 N N . VAL A 1 116 ? -0.488 -4.586 -15.178 1.00 94.19 116 VAL A N 1
ATOM 894 C CA . VAL A 1 116 ? -0.641 -3.194 -15.594 1.00 94.19 116 VAL A CA 1
ATOM 895 C C . VAL A 1 116 ? -0.718 -2.296 -14.367 1.00 94.19 116 VAL A C 1
ATOM 897 O O . VAL A 1 116 ? -1.321 -2.657 -13.358 1.00 94.19 116 VAL A O 1
ATOM 900 N N . LEU A 1 117 ? -0.122 -1.114 -14.459 1.00 93.12 117 LEU A N 1
ATOM 901 C CA . LEU A 1 117 ? -0.369 -0.029 -13.525 1.00 93.12 117 LEU A CA 1
ATOM 902 C C . LEU A 1 117 ? -1.563 0.772 -14.040 1.00 93.12 117 LEU A C 1
ATOM 904 O O . LEU A 1 117 ? -1.533 1.244 -15.176 1.00 93.12 117 LEU A O 1
ATOM 908 N N . ALA A 1 118 ? -2.598 0.918 -13.220 1.00 90.62 118 ALA A N 1
ATOM 909 C CA . ALA A 1 118 ? -3.779 1.713 -13.514 1.00 90.62 118 ALA A CA 1
ATOM 910 C C . ALA A 1 118 ? -3.734 3.014 -12.704 1.00 90.62 118 ALA A C 1
ATOM 912 O O . ALA A 1 118 ? -3.819 2.989 -11.475 1.00 90.62 118 ALA A O 1
ATOM 913 N N . SER A 1 119 ? -3.597 4.152 -13.386 1.00 86.00 119 SER A N 1
ATOM 914 C CA . SER A 1 119 ? -3.522 5.469 -12.742 1.00 86.00 119 SER A CA 1
ATOM 915 C C . SER A 1 119 ? -4.162 6.571 -13.584 1.00 86.00 119 SER A C 1
ATOM 917 O O . SER A 1 119 ? -4.182 6.514 -14.812 1.00 86.00 119 SER A O 1
ATOM 919 N N . TYR A 1 120 ? -4.670 7.600 -12.905 1.00 76.00 120 TYR A N 1
ATOM 920 C CA . TYR A 1 120 ? -5.244 8.807 -13.502 1.00 76.00 120 TYR A CA 1
ATOM 921 C C . TYR A 1 120 ? -4.199 9.827 -13.985 1.00 76.00 120 TYR A C 1
ATOM 923 O O . TYR A 1 120 ? -4.574 10.852 -14.554 1.00 76.00 120 TYR A O 1
ATOM 931 N N . ARG A 1 121 ? -2.905 9.579 -13.743 1.00 69.62 121 ARG A N 1
ATOM 932 C CA . ARG A 1 121 ? -1.793 10.465 -14.130 1.00 69.62 121 ARG A CA 1
ATOM 933 C C . ARG A 1 121 ? -0.775 9.822 -15.074 1.00 69.62 121 ARG A C 1
ATOM 935 O O . ARG A 1 121 ? 0.312 10.360 -15.256 1.00 69.62 121 ARG A O 1
ATOM 942 N N . LEU A 1 122 ? -1.140 8.731 -15.751 1.00 60.88 122 LEU A N 1
ATOM 943 C CA . LEU A 1 122 ? -0.312 8.133 -16.806 1.00 60.88 122 LEU A CA 1
ATOM 944 C C . LEU A 1 122 ? -0.330 9.008 -18.066 1.00 60.88 122 LEU A C 1
ATOM 946 O O . LEU A 1 122 ? -0.975 8.695 -19.062 1.00 60.88 122 LEU A O 1
ATOM 950 N N . GLY A 1 123 ? 0.370 10.134 -18.002 1.00 54.91 123 GLY A N 1
ATOM 951 C CA . GLY A 1 123 ? 0.542 11.089 -19.081 1.00 54.91 123 GLY A CA 1
ATOM 952 C C . GLY A 1 123 ? 1.671 12.051 -18.731 1.00 54.91 123 GLY A C 1
ATOM 953 O O . GLY A 1 123 ? 1.795 12.486 -17.590 1.00 54.91 123 GLY A O 1
ATOM 954 N N . ILE A 1 124 ? 2.506 12.378 -19.716 1.00 55.00 124 ILE A N 1
ATOM 955 C CA . ILE A 1 124 ? 3.461 13.485 -19.598 1.00 55.00 124 ILE A CA 1
ATOM 956 C C . ILE A 1 124 ? 2.645 14.752 -19.301 1.00 55.00 124 ILE A C 1
ATOM 958 O O . ILE A 1 124 ? 1.622 14.981 -19.949 1.00 55.00 124 ILE A O 1
ATOM 962 N N . ASP A 1 125 ? 3.097 15.558 -18.339 1.00 54.12 125 ASP A N 1
ATOM 963 C CA . ASP A 1 125 ? 2.379 16.733 -17.814 1.00 54.12 125 ASP A CA 1
ATOM 964 C C . ASP A 1 125 ? 1.907 17.697 -18.931 1.00 54.12 125 ASP A C 1
ATOM 966 O O . ASP A 1 125 ? 0.831 18.287 -18.884 1.00 54.12 125 ASP A O 1
ATOM 970 N N . GLU A 1 126 ? 2.680 17.759 -20.016 1.00 50.25 126 GLU A N 1
ATOM 971 C CA . GLU A 1 126 ? 2.442 18.552 -21.230 1.00 50.25 126 GLU A CA 1
ATOM 972 C C . GLU A 1 126 ? 1.219 18.102 -22.060 1.00 50.25 126 GLU A C 1
ATOM 974 O O . GLU A 1 126 ? 0.759 18.845 -22.924 1.00 50.25 126 GLU A O 1
ATOM 979 N N . TYR A 1 127 ? 0.661 16.916 -21.792 1.00 53.28 127 TYR A N 1
ATOM 980 C CA . TYR A 1 127 ? -0.550 16.386 -22.435 1.00 53.28 127 TYR A CA 1
ATOM 981 C C . TYR A 1 127 ? -1.705 16.185 -21.442 1.00 53.28 127 TYR A C 1
ATOM 983 O O . TYR A 1 127 ? -2.687 15.513 -21.778 1.00 53.28 127 TYR A O 1
ATOM 991 N N . GLN A 1 128 ? -1.620 16.769 -20.235 1.00 56.06 128 GLN A N 1
ATOM 992 C CA . GLN A 1 128 ? -2.659 16.632 -19.208 1.00 56.06 128 GLN A CA 1
ATOM 993 C C . GLN A 1 128 ? -4.056 16.967 -19.728 1.00 56.06 128 GLN A C 1
ATOM 995 O O . GLN A 1 128 ? -4.999 16.290 -19.343 1.00 56.06 128 GLN A O 1
ATOM 1000 N N . ASP A 1 129 ? -4.215 17.941 -20.626 1.00 59.88 129 ASP A N 1
ATOM 1001 C CA . ASP A 1 129 ? -5.536 18.326 -21.141 1.00 59.88 129 ASP A CA 1
ATOM 1002 C C . ASP A 1 129 ? -6.249 17.196 -21.905 1.00 59.88 129 ASP A C 1
ATOM 1004 O O . ASP A 1 129 ? -7.476 17.105 -21.858 1.00 59.88 129 ASP A O 1
ATOM 1008 N N . VAL A 1 130 ? -5.500 16.301 -22.560 1.00 57.84 130 VAL A N 1
ATOM 1009 C CA . VAL A 1 130 ? -6.058 15.170 -23.326 1.00 57.84 130 VAL A CA 1
ATOM 1010 C C . VAL A 1 130 ? -6.422 13.997 -22.409 1.00 57.84 130 VAL A C 1
ATOM 1012 O O . VAL A 1 130 ? -7.402 13.295 -22.659 1.00 57.84 130 VAL A O 1
ATOM 1015 N N . PHE A 1 131 ? -5.665 13.809 -21.326 1.00 58.00 131 PHE A N 1
ATOM 1016 C CA . PHE A 1 131 ? -5.805 12.678 -20.399 1.00 58.00 131 PHE A CA 1
ATOM 1017 C C . PHE A 1 131 ? -6.430 13.062 -19.052 1.00 58.00 131 PHE A C 1
ATOM 1019 O O . PHE A 1 131 ? -6.538 12.227 -18.152 1.00 58.00 131 PHE A O 1
ATOM 1026 N N . LYS A 1 132 ? -6.879 14.313 -18.902 1.00 59.62 132 LYS A N 1
ATOM 1027 C CA . LYS A 1 132 ? -7.414 14.851 -17.650 1.00 59.62 132 LYS A CA 1
ATOM 1028 C C . LYS A 1 132 ? -8.553 13.976 -17.144 1.00 59.62 132 LYS A C 1
ATOM 1030 O O . LYS A 1 132 ? -9.578 13.821 -17.808 1.00 59.62 132 LYS A O 1
ATOM 1035 N N . ASN A 1 133 ? -8.385 13.436 -15.940 1.00 64.19 133 ASN A N 1
ATOM 1036 C CA . ASN A 1 133 ? -9.365 12.578 -15.268 1.00 64.19 133 ASN A CA 1
ATOM 1037 C C . ASN A 1 133 ? -9.698 11.271 -16.016 1.00 64.19 133 ASN A C 1
ATOM 1039 O O . ASN A 1 133 ? -10.755 10.675 -15.768 1.00 64.19 133 ASN A O 1
ATOM 1043 N N . GLN A 1 134 ? -8.834 10.823 -16.931 1.00 72.25 134 GLN A N 1
ATOM 1044 C CA . GLN A 1 134 ? -8.955 9.518 -17.573 1.00 72.25 134 GLN A CA 1
ATOM 1045 C C . GLN A 1 134 ? -8.055 8.506 -16.873 1.00 72.25 134 GLN A C 1
ATOM 1047 O O . GLN A 1 134 ? -6.916 8.800 -16.528 1.00 72.25 134 GLN A O 1
ATOM 1052 N N . LEU A 1 135 ? -8.586 7.304 -16.659 1.00 79.44 135 LEU A N 1
ATOM 1053 C CA . LEU A 1 135 ? -7.800 6.189 -16.154 1.00 79.44 135 LEU A CA 1
ATOM 1054 C C . LEU A 1 135 ? -6.919 5.662 -17.292 1.00 79.44 135 LEU A C 1
ATOM 1056 O O . LEU A 1 135 ? -7.436 5.183 -18.302 1.00 79.44 135 LEU A O 1
ATOM 1060 N N . GLY A 1 136 ? -5.606 5.765 -17.129 1.00 82.88 136 GLY A N 1
ATOM 1061 C CA . GLY A 1 136 ? -4.624 5.161 -18.017 1.00 82.88 136 GLY A CA 1
ATOM 1062 C C . GLY A 1 136 ? -4.194 3.781 -17.528 1.00 82.88 136 GLY A C 1
ATOM 1063 O O . GLY A 1 136 ? -4.376 3.433 -16.360 1.00 82.88 136 GLY A O 1
ATOM 1064 N N . PHE A 1 137 ? -3.573 3.019 -18.427 1.00 87.88 137 PHE A N 1
ATOM 1065 C CA . PHE A 1 137 ? -2.951 1.735 -18.117 1.00 87.88 137 PHE A CA 1
ATOM 1066 C C . PHE A 1 137 ? -1.545 1.689 -18.711 1.00 87.88 137 PHE A C 1
ATOM 1068 O O . PHE A 1 137 ? -1.375 1.912 -19.910 1.00 87.88 137 PHE A O 1
ATOM 1075 N N . ALA A 1 138 ? -0.548 1.376 -17.887 1.00 89.56 138 ALA A N 1
ATOM 1076 C CA . ALA A 1 138 ? 0.830 1.188 -18.321 1.00 89.56 138 ALA A CA 1
ATOM 1077 C C . ALA A 1 138 ? 1.254 -0.272 -18.104 1.00 89.56 138 ALA A C 1
ATOM 1079 O O . ALA A 1 138 ? 1.096 -0.784 -16.994 1.00 89.56 138 ALA A O 1
ATOM 1080 N N . PRO A 1 139 ? 1.782 -0.966 -19.129 1.00 91.94 139 PRO A N 1
ATOM 1081 C CA . PRO A 1 139 ? 2.264 -2.330 -18.965 1.00 91.94 139 PRO A CA 1
ATOM 1082 C C . PRO A 1 139 ? 3.464 -2.361 -18.019 1.00 91.94 139 PRO A C 1
ATOM 1084 O O . PRO A 1 139 ? 4.366 -1.526 -18.100 1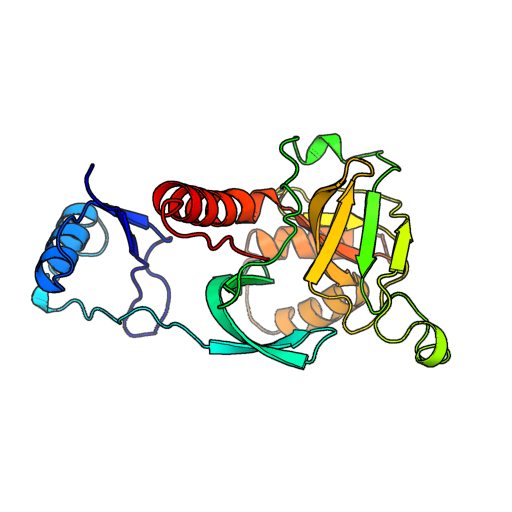.00 91.94 139 PRO A O 1
ATOM 1087 N N . VAL A 1 140 ? 3.462 -3.350 -17.133 1.00 91.94 140 VAL A N 1
ATOM 1088 C CA . VAL A 1 140 ? 4.480 -3.542 -16.105 1.00 91.94 140 VAL A CA 1
ATOM 1089 C C . VAL A 1 140 ? 5.484 -4.589 -16.580 1.00 91.94 140 VAL A C 1
ATOM 1091 O O . VAL A 1 140 ? 5.108 -5.693 -16.974 1.00 91.94 140 VAL A O 1
ATOM 1094 N N . ALA A 1 141 ? 6.772 -4.257 -16.521 1.00 88.81 141 ALA A N 1
ATOM 1095 C CA . ALA A 1 141 ? 7.870 -5.145 -16.900 1.00 88.81 141 ALA A CA 1
ATOM 1096 C C . ALA A 1 141 ? 8.896 -5.301 -15.767 1.00 88.81 141 ALA A C 1
ATOM 1098 O O . ALA A 1 141 ? 8.882 -4.558 -14.791 1.00 88.81 141 ALA A O 1
ATOM 1099 N N . GLY A 1 142 ? 9.814 -6.265 -15.899 1.00 83.69 142 GLY A N 1
ATOM 1100 C CA . GLY A 1 142 ? 10.957 -6.394 -14.984 1.00 83.69 142 GLY A CA 1
ATOM 1101 C C . GLY A 1 142 ? 10.568 -6.694 -13.533 1.00 83.69 142 GLY A C 1
ATOM 1102 O O . GLY A 1 142 ? 11.194 -6.172 -12.614 1.00 83.69 142 GLY A O 1
ATOM 1103 N N . ILE A 1 143 ? 9.524 -7.505 -13.333 1.00 88.62 143 ILE A N 1
ATOM 1104 C CA . ILE A 1 143 ? 8.987 -7.796 -12.003 1.00 88.62 143 ILE A CA 1
ATOM 1105 C C . ILE A 1 143 ? 10.012 -8.550 -11.158 1.00 88.62 143 ILE A C 1
ATOM 1107 O O . ILE A 1 143 ? 10.489 -9.626 -11.527 1.00 88.62 143 ILE A O 1
ATOM 1111 N N . SER A 1 144 ? 10.271 -8.021 -9.970 1.00 87.44 144 SER A N 1
ATOM 1112 C CA . SER A 1 144 ? 10.988 -8.702 -8.900 1.00 87.44 144 SER A CA 1
ATOM 1113 C C . SER A 1 144 ? 10.283 -8.477 -7.565 1.00 87.44 144 SER A C 1
ATOM 1115 O O . SER A 1 144 ? 9.435 -7.599 -7.430 1.00 87.44 144 SER A O 1
ATOM 1117 N N . ILE A 1 145 ? 10.579 -9.337 -6.595 1.00 88.00 145 ILE A N 1
ATOM 1118 C CA . ILE A 1 145 ? 9.919 -9.358 -5.287 1.00 88.00 145 ILE A CA 1
ATOM 1119 C C . ILE A 1 145 ? 10.994 -9.207 -4.226 1.00 88.00 145 ILE A C 1
ATOM 1121 O O . ILE A 1 145 ? 12.039 -9.862 -4.313 1.00 88.00 145 ILE A O 1
ATOM 1125 N N . SER A 1 146 ? 10.748 -8.350 -3.238 1.00 82.31 146 SER A N 1
ATOM 1126 C CA . SER A 1 146 ? 11.707 -8.120 -2.163 1.00 82.31 146 SER A CA 1
ATOM 1127 C C . SER A 1 146 ? 11.894 -9.361 -1.282 1.00 82.31 146 SER A C 1
ATOM 1129 O O . SER A 1 146 ? 11.058 -10.266 -1.255 1.00 82.31 146 SER A O 1
ATOM 1131 N N . ALA A 1 147 ? 12.999 -9.418 -0.534 1.00 78.00 147 ALA A N 1
ATOM 1132 C CA . ALA A 1 147 ? 13.342 -10.576 0.299 1.00 78.00 147 ALA A CA 1
ATOM 1133 C C . ALA A 1 147 ? 12.252 -10.914 1.337 1.00 78.00 147 ALA A C 1
ATOM 1135 O O . ALA A 1 147 ? 11.907 -12.083 1.529 1.00 78.00 147 ALA A O 1
ATOM 1136 N N . HIS A 1 148 ? 11.654 -9.881 1.939 1.00 80.69 148 HIS A N 1
ATOM 1137 C CA . HIS A 1 148 ? 10.554 -10.009 2.899 1.00 80.69 148 HIS A CA 1
ATOM 1138 C C . HIS A 1 148 ? 9.192 -10.242 2.243 1.00 80.69 148 HIS A C 1
ATOM 1140 O O . HIS A 1 148 ? 8.200 -10.375 2.948 1.00 80.69 148 HIS A O 1
ATOM 1146 N N . ARG A 1 149 ? 9.133 -10.290 0.907 1.00 86.19 149 ARG A N 1
ATOM 1147 C CA . ARG A 1 149 ? 7.916 -10.461 0.105 1.00 86.19 149 ARG A CA 1
ATOM 1148 C C . ARG A 1 149 ? 6.866 -9.376 0.280 1.00 86.19 149 ARG A C 1
ATOM 1150 O O . ARG A 1 149 ? 5.819 -9.532 -0.310 1.00 86.19 149 ARG A O 1
ATOM 1157 N N . ARG A 1 150 ? 7.149 -8.274 0.975 1.00 83.69 150 ARG A N 1
ATOM 1158 C CA . ARG A 1 150 ? 6.202 -7.160 1.162 1.00 83.69 150 ARG A CA 1
ATOM 1159 C C . ARG A 1 150 ? 6.093 -6.236 -0.045 1.00 83.69 150 ARG A C 1
ATOM 1161 O O . ARG A 1 150 ? 5.049 -5.638 -0.278 1.00 83.69 150 ARG A O 1
ATOM 1168 N N . HIS A 1 151 ? 7.172 -6.125 -0.818 1.00 88.81 151 HIS A N 1
ATOM 1169 C CA . HIS A 1 151 ? 7.268 -5.171 -1.916 1.00 88.81 151 HIS A CA 1
ATOM 1170 C C . HIS A 1 151 ? 7.480 -5.868 -3.257 1.00 88.81 151 HIS A C 1
ATOM 1172 O O . HIS A 1 151 ? 8.180 -6.882 -3.356 1.00 88.81 151 HIS A O 1
ATOM 1178 N N . ILE A 1 152 ? 6.890 -5.276 -4.289 1.00 90.00 152 ILE A N 1
ATOM 1179 C CA . ILE A 1 152 ? 7.114 -5.592 -5.695 1.00 90.00 152 ILE A CA 1
ATOM 1180 C C . ILE A 1 152 ? 7.921 -4.466 -6.330 1.00 90.00 152 ILE A C 1
ATOM 1182 O O . ILE A 1 152 ? 7.673 -3.288 -6.078 1.00 90.00 152 ILE A O 1
ATOM 1186 N N . MET A 1 153 ? 8.879 -4.831 -7.170 1.00 87.94 153 MET A N 1
ATOM 1187 C CA . MET A 1 153 ? 9.647 -3.896 -7.976 1.00 87.94 153 MET A CA 1
ATOM 1188 C C . MET A 1 153 ? 9.377 -4.178 -9.435 1.00 87.94 153 MET A C 1
ATOM 1190 O O . MET A 1 153 ? 9.277 -5.336 -9.843 1.00 87.94 153 MET A O 1
ATOM 1194 N N . TYR A 1 154 ? 9.252 -3.118 -10.212 1.00 89.38 154 TYR A N 1
ATOM 1195 C CA . TYR A 1 154 ? 8.876 -3.225 -11.607 1.00 89.38 154 TYR A CA 1
ATOM 1196 C C . TYR A 1 154 ? 9.285 -1.986 -12.393 1.00 89.38 154 TYR A C 1
ATOM 1198 O O . TYR A 1 154 ? 9.780 -1.008 -11.843 1.00 89.38 154 TYR A O 1
ATOM 1206 N N . SER A 1 155 ? 9.085 -2.029 -13.701 1.00 88.62 155 SER A N 1
ATOM 1207 C CA . SER A 1 155 ? 9.357 -0.935 -14.616 1.00 88.62 155 SER A CA 1
ATOM 1208 C C . SER A 1 155 ? 8.098 -0.604 -15.404 1.00 88.62 155 SER A C 1
ATOM 1210 O O . SER A 1 155 ? 7.553 -1.459 -16.104 1.00 88.62 155 SER A O 1
ATOM 1212 N N . CYS A 1 156 ? 7.646 0.638 -15.274 1.00 87.38 156 CYS A N 1
ATOM 1213 C CA . CYS A 1 156 ? 6.728 1.301 -16.190 1.00 87.38 156 CYS A CA 1
ATOM 1214 C C . CYS A 1 156 ? 6.894 2.824 -16.031 1.00 87.38 156 CYS A C 1
ATOM 1216 O O . CYS A 1 156 ? 7.504 3.272 -15.057 1.00 87.38 156 CYS A O 1
ATOM 1218 N N . PRO A 1 157 ? 6.382 3.640 -16.965 1.00 83.81 157 PRO A N 1
ATOM 1219 C CA . PRO A 1 157 ? 6.309 5.083 -16.765 1.00 83.81 157 PRO A CA 1
ATOM 1220 C C . P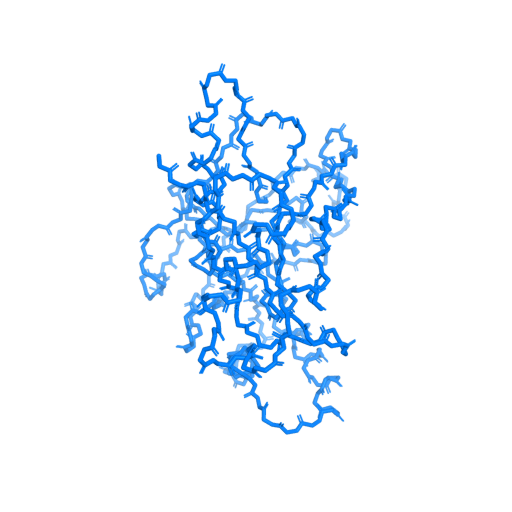RO A 1 157 ? 5.444 5.416 -15.543 1.00 83.81 157 PRO A C 1
ATOM 1222 O O . PRO A 1 157 ? 4.328 4.909 -15.432 1.00 83.81 157 PRO A O 1
ATOM 1225 N N . THR A 1 158 ? 5.964 6.262 -14.655 1.00 83.12 158 THR A N 1
ATOM 1226 C CA . THR A 1 158 ? 5.254 6.812 -13.490 1.00 83.12 158 THR A CA 1
ATOM 1227 C C . THR A 1 158 ? 5.687 8.253 -13.248 1.00 83.12 158 THR A C 1
ATOM 1229 O O . THR A 1 158 ? 6.845 8.603 -13.495 1.00 83.12 158 THR A O 1
ATOM 1232 N N . TYR A 1 159 ? 4.789 9.064 -12.709 1.00 79.06 159 TYR A N 1
ATOM 1233 C CA . TYR A 1 159 ? 4.971 10.484 -12.434 1.00 79.06 159 TYR A CA 1
ATOM 1234 C C . TYR A 1 159 ? 4.573 10.823 -10.995 1.00 79.06 159 TYR A C 1
ATOM 1236 O O . TYR A 1 159 ? 3.917 10.054 -10.292 1.00 79.06 159 TYR A O 1
ATOM 1244 N N . ALA A 1 160 ? 4.952 12.021 -10.547 1.00 78.56 160 ALA A N 1
ATOM 1245 C CA . ALA A 1 160 ? 4.515 12.524 -9.253 1.00 78.56 160 ALA A CA 1
ATOM 1246 C C . ALA A 1 160 ? 2.975 12.585 -9.185 1.00 78.56 160 ALA A C 1
ATOM 1248 O O . ALA A 1 160 ? 2.311 13.239 -9.999 1.00 78.56 160 ALA A O 1
ATOM 1249 N N . GLY A 1 161 ? 2.412 11.914 -8.180 1.00 78.00 161 GLY A N 1
ATOM 1250 C CA . GLY A 1 161 ? 0.968 11.757 -7.997 1.00 78.00 161 GLY A CA 1
ATOM 1251 C C . GLY A 1 161 ? 0.401 10.415 -8.465 1.00 78.00 161 GLY A C 1
ATOM 1252 O O . GLY A 1 161 ? -0.800 10.220 -8.318 1.00 78.00 161 GLY A O 1
ATOM 1253 N N . ASP A 1 162 ? 1.228 9.499 -8.980 1.00 83.69 162 ASP A N 1
ATOM 1254 C CA . ASP A 1 162 ? 0.826 8.102 -9.200 1.00 83.69 162 ASP A CA 1
ATOM 1255 C C . ASP A 1 162 ? 0.833 7.264 -7.907 1.00 83.69 162 ASP A C 1
ATOM 1257 O O . ASP A 1 162 ? 0.379 6.122 -7.923 1.00 83.69 162 ASP A O 1
ATOM 1261 N N . SER A 1 163 ? 1.354 7.772 -6.785 1.00 86.56 163 SER A N 1
ATOM 1262 C CA . SER A 1 163 ? 1.354 7.055 -5.500 1.00 86.56 163 SER A CA 1
ATOM 1263 C C . SER A 1 163 ? -0.066 6.638 -5.101 1.00 86.56 163 SER A C 1
ATOM 1265 O O . SER A 1 163 ? -1.007 7.428 -5.185 1.00 86.56 163 SER A O 1
ATOM 1267 N N . GLY A 1 164 ? -0.226 5.382 -4.692 1.00 88.88 164 GLY A N 1
ATOM 1268 C CA . GLY A 1 164 ? -1.521 4.745 -4.445 1.00 88.88 164 GLY A CA 1
ATOM 1269 C C . GLY A 1 164 ? -2.187 4.138 -5.687 1.00 88.88 164 GLY A C 1
ATOM 1270 O O . GLY A 1 164 ? -3.211 3.472 -5.554 1.00 88.88 164 GLY A O 1
ATOM 1271 N N . ALA A 1 165 ? -1.627 4.309 -6.890 1.00 90.38 165 ALA A N 1
ATOM 1272 C CA . ALA A 1 165 ? -2.165 3.701 -8.106 1.00 90.38 165 ALA A CA 1
ATOM 1273 C C . ALA A 1 165 ? -2.202 2.169 -8.033 1.00 90.38 165 ALA A C 1
ATOM 1275 O O . ALA A 1 165 ? -1.306 1.528 -7.481 1.00 90.38 165 ALA A O 1
ATOM 1276 N N . ALA A 1 166 ? -3.222 1.570 -8.643 1.00 93.06 166 ALA A N 1
ATOM 1277 C CA . ALA A 1 166 ? -3.458 0.137 -8.551 1.00 93.06 166 ALA A CA 1
ATOM 1278 C C . ALA A 1 166 ? -2.558 -0.647 -9.516 1.00 93.06 166 ALA A C 1
ATOM 1280 O O . ALA A 1 166 ? -2.553 -0.399 -10.722 1.00 93.06 166 ALA A O 1
ATOM 1281 N N . LEU A 1 167 ? -1.852 -1.651 -8.999 1.00 95.19 167 LEU A N 1
ATOM 1282 C CA . LEU A 1 167 ? -1.222 -2.692 -9.808 1.00 95.19 167 LEU A CA 1
ATOM 1283 C C . LEU A 1 167 ? -2.208 -3.837 -9.989 1.00 95.19 167 LEU A C 1
ATOM 1285 O O . LEU A 1 167 ? -2.599 -4.490 -9.020 1.00 95.19 167 LEU A O 1
ATOM 1289 N N . LEU A 1 168 ? -2.589 -4.092 -11.234 1.00 95.31 168 LEU A N 1
ATOM 1290 C CA . LEU A 1 168 ? -3.595 -5.082 -11.590 1.00 95.31 168 LEU A CA 1
ATOM 1291 C C . LEU A 1 168 ? -2.973 -6.191 -12.424 1.00 95.31 168 LEU A C 1
ATOM 1293 O O . LEU A 1 168 ? -2.178 -5.932 -13.324 1.00 95.31 168 LEU A O 1
ATOM 1297 N N . ILE A 1 169 ? -3.381 -7.427 -12.165 1.00 93.50 169 ILE A N 1
ATOM 1298 C CA . ILE A 1 169 ? -3.209 -8.523 -13.121 1.00 93.50 169 ILE A CA 1
ATOM 1299 C C . ILE A 1 169 ? -4.332 -8.448 -14.165 1.00 93.50 169 ILE A C 1
ATOM 1301 O O . ILE A 1 169 ? -5.434 -7.995 -13.847 1.00 93.50 169 ILE A O 1
ATOM 1305 N N . LYS A 1 170 ? -4.088 -8.910 -15.396 1.00 83.06 170 LYS A N 1
ATOM 1306 C CA . LYS A 1 170 ? -5.053 -8.875 -16.515 1.00 83.06 170 LYS A CA 1
ATOM 1307 C C . LYS A 1 170 ? -6.453 -9.405 -16.167 1.00 83.06 170 LYS A C 1
ATOM 1309 O O . LYS A 1 170 ? -7.434 -8.919 -16.721 1.00 83.06 170 LYS A O 1
ATOM 1314 N N . ASP A 1 171 ? -6.545 -10.349 -15.234 1.00 82.69 171 ASP A N 1
ATOM 1315 C CA . ASP A 1 171 ? -7.808 -10.932 -14.763 1.00 82.69 171 ASP A CA 1
ATOM 1316 C C . ASP A 1 171 ? -8.598 -10.019 -13.798 1.00 82.69 171 ASP A C 1
ATOM 1318 O O . ASP A 1 171 ? -9.611 -10.433 -13.242 1.00 82.69 171 ASP A O 1
ATOM 1322 N N . GLY A 1 172 ? -8.156 -8.775 -13.591 1.00 86.38 172 GLY A N 1
ATOM 1323 C CA . GLY A 1 172 ? -8.873 -7.772 -12.803 1.00 86.38 172 GLY A CA 1
ATOM 1324 C C . GLY A 1 172 ? -8.660 -7.879 -11.293 1.00 86.38 172 GLY A C 1
ATOM 1325 O O . GLY A 1 172 ? -9.461 -7.337 -10.538 1.00 86.38 172 GLY A O 1
ATOM 1326 N N . PHE A 1 173 ? -7.598 -8.554 -10.845 1.00 92.62 173 PHE A N 1
ATOM 1327 C CA . PHE A 1 173 ? -7.247 -8.628 -9.424 1.00 92.62 173 PHE A CA 1
ATOM 1328 C C . PHE A 1 173 ? -6.182 -7.602 -9.042 1.00 92.62 173 PHE A C 1
ATOM 1330 O O . PHE A 1 173 ? -5.201 -7.407 -9.766 1.00 92.62 173 PHE A O 1
ATOM 1337 N N . LEU A 1 174 ? -6.348 -7.007 -7.862 1.00 94.12 174 LEU A N 1
ATOM 1338 C CA . LEU A 1 174 ? -5.377 -6.109 -7.250 1.00 94.12 174 LEU A CA 1
ATOM 1339 C C . LEU A 1 174 ? -4.186 -6.912 -6.735 1.00 94.12 174 LEU A C 1
ATOM 1341 O O . LEU A 1 174 ? -4.329 -7.744 -5.844 1.00 94.12 174 LEU A O 1
ATOM 1345 N N . VAL A 1 175 ? -3.006 -6.645 -7.275 1.00 95.19 175 VAL A N 1
ATOM 1346 C CA . VAL A 1 175 ? -1.742 -7.260 -6.852 1.00 95.19 175 VAL A CA 1
ATOM 1347 C C . VAL A 1 175 ? -1.034 -6.400 -5.808 1.00 95.19 175 VAL A C 1
ATOM 1349 O O . VAL A 1 175 ? -0.359 -6.929 -4.924 1.00 95.19 175 VAL A O 1
ATOM 1352 N N . GLY A 1 176 ? -1.198 -5.082 -5.884 1.00 94.69 176 GLY A N 1
ATOM 1353 C CA . GLY A 1 176 ? -0.571 -4.135 -4.974 1.00 94.69 176 GLY A CA 1
ATOM 1354 C C . GLY A 1 176 ? -0.886 -2.690 -5.333 1.00 94.69 176 GLY A C 1
ATOM 1355 O O . GLY A 1 176 ? -1.667 -2.427 -6.248 1.00 94.69 176 GLY A O 1
ATOM 1356 N N . ILE A 1 177 ? -0.248 -1.766 -4.627 1.00 94.31 177 ILE A N 1
ATOM 1357 C CA . ILE A 1 177 ? -0.334 -0.325 -4.876 1.00 94.31 177 ILE A CA 1
ATOM 1358 C C . ILE A 1 177 ? 1.053 0.232 -5.186 1.00 94.31 177 ILE A C 1
ATOM 1360 O O . ILE A 1 177 ? 2.042 -0.191 -4.587 1.00 94.31 177 ILE A O 1
ATOM 1364 N N . HIS A 1 178 ? 1.141 1.160 -6.135 1.00 92.81 178 HIS A N 1
ATOM 1365 C CA . HIS A 1 178 ? 2.370 1.897 -6.406 1.00 92.81 178 HIS A CA 1
ATOM 1366 C C . HIS A 1 178 ? 2.710 2.798 -5.221 1.00 92.81 178 HIS A C 1
ATOM 1368 O O . HIS A 1 178 ? 1.835 3.503 -4.723 1.00 92.81 178 HIS A O 1
ATOM 1374 N N . LEU A 1 179 ? 3.973 2.802 -4.802 1.00 88.88 179 LEU A N 1
ATOM 1375 C CA . LEU A 1 179 ? 4.464 3.734 -3.790 1.00 88.88 179 LEU A CA 1
ATOM 1376 C C . LEU A 1 179 ? 5.207 4.876 -4.478 1.00 88.88 179 LEU A C 1
ATOM 1378 O O . LEU A 1 179 ? 4.742 6.017 -4.495 1.00 88.88 179 LEU A O 1
ATOM 1382 N N . GLU A 1 180 ? 6.338 4.553 -5.102 1.00 85.69 180 GLU A N 1
ATOM 1383 C CA . GLU A 1 180 ? 7.259 5.559 -5.616 1.00 85.69 180 GLU A CA 1
ATOM 1384 C C . GLU A 1 180 ? 8.249 4.992 -6.643 1.00 85.69 180 GLU A C 1
ATOM 1386 O O . GLU A 1 180 ? 8.272 3.800 -6.965 1.00 85.69 180 GLU A O 1
ATOM 1391 N N . THR A 1 181 ? 9.098 5.867 -7.181 1.00 84.69 181 THR A N 1
ATOM 1392 C CA . THR A 1 181 ? 10.213 5.467 -8.050 1.00 84.69 181 THR A CA 1
ATOM 1393 C C . THR A 1 181 ? 11.434 5.072 -7.224 1.00 84.69 181 THR A C 1
ATOM 1395 O O . THR A 1 181 ? 11.677 5.633 -6.160 1.00 84.69 181 THR A O 1
ATOM 1398 N N . ILE A 1 182 ? 12.278 4.172 -7.741 1.00 79.06 182 ILE A N 1
ATOM 1399 C CA . ILE A 1 182 ? 13.504 3.754 -7.032 1.00 79.06 182 ILE A CA 1
ATOM 1400 C C . ILE A 1 182 ? 14.467 4.928 -6.785 1.00 79.06 182 ILE A C 1
ATOM 1402 O O . ILE A 1 182 ? 15.202 4.927 -5.800 1.00 79.06 182 ILE A O 1
ATOM 1406 N N . ASN A 1 183 ? 14.467 5.942 -7.654 1.00 76.31 183 ASN A N 1
ATOM 1407 C CA . ASN A 1 183 ? 15.298 7.130 -7.460 1.00 76.31 183 ASN A CA 1
ATOM 1408 C C . ASN A 1 183 ? 14.777 8.014 -6.322 1.00 76.31 183 ASN A C 1
ATOM 1410 O O . ASN A 1 183 ? 15.578 8.424 -5.488 1.00 76.31 183 ASN A O 1
ATOM 1414 N N . ALA A 1 184 ? 13.460 8.239 -6.246 1.00 75.25 184 ALA A N 1
ATOM 1415 C CA . ALA A 1 184 ? 12.849 8.941 -5.115 1.00 75.25 184 ALA A CA 1
ATOM 1416 C C . ALA A 1 184 ? 13.142 8.215 -3.792 1.00 75.25 184 ALA A C 1
ATOM 1418 O O . ALA A 1 184 ? 13.611 8.839 -2.839 1.00 75.25 184 ALA A O 1
ATOM 1419 N N . LEU A 1 185 ? 13.027 6.884 -3.804 1.00 73.69 185 LEU A N 1
ATOM 1420 C CA . LEU A 1 185 ? 13.287 6.051 -2.636 1.00 73.69 185 LEU A CA 1
ATOM 1421 C C . LEU A 1 185 ? 14.731 6.188 -2.155 1.00 73.69 185 LEU A C 1
ATOM 1423 O O . LEU A 1 185 ? 14.993 6.349 -0.966 1.00 73.69 185 LEU A O 1
ATOM 1427 N N . ARG A 1 186 ? 1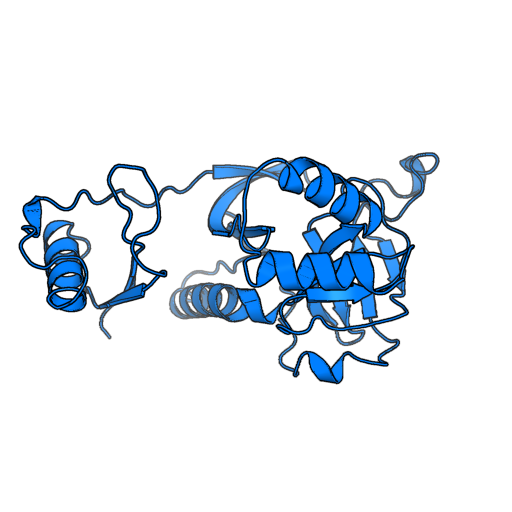5.692 6.150 -3.084 1.00 71.06 186 ARG A N 1
ATOM 1428 C CA . ARG A 1 186 ? 17.113 6.351 -2.768 1.00 71.06 186 ARG A CA 1
ATOM 1429 C C . ARG A 1 186 ? 17.367 7.718 -2.145 1.00 71.06 186 ARG A C 1
ATOM 1431 O O . ARG A 1 186 ? 18.047 7.788 -1.126 1.00 71.06 186 ARG A O 1
ATOM 1438 N N . GLU A 1 187 ? 16.811 8.782 -2.721 1.00 74.06 187 GLU A N 1
ATOM 1439 C CA . GLU A 1 187 ? 16.957 10.134 -2.173 1.00 74.06 187 GLU A CA 1
ATOM 1440 C C . GLU A 1 187 ? 16.381 10.244 -0.757 1.00 74.06 187 GLU A C 1
ATOM 1442 O O . GLU A 1 187 ? 16.990 10.870 0.114 1.00 74.06 187 GLU A O 1
ATOM 1447 N N . GLU A 1 188 ? 15.227 9.627 -0.499 1.00 71.75 188 GLU A N 1
ATOM 1448 C CA . GLU A 1 188 ? 14.623 9.603 0.830 1.00 71.75 188 GLU A CA 1
ATOM 1449 C C . GLU A 1 188 ? 15.478 8.817 1.831 1.00 71.75 188 GLU A C 1
ATOM 1451 O O . GLU A 1 188 ? 15.740 9.294 2.941 1.00 71.75 188 GLU A O 1
ATOM 1456 N N . MET A 1 189 ? 15.961 7.640 1.433 1.00 69.00 189 MET A N 1
ATOM 1457 C CA . MET A 1 189 ? 16.842 6.819 2.257 1.00 69.00 189 MET A CA 1
ATOM 1458 C C . MET A 1 189 ? 18.153 7.533 2.583 1.00 69.00 189 MET A C 1
ATOM 1460 O O . MET A 1 189 ? 18.600 7.474 3.726 1.00 69.00 189 MET A O 1
ATOM 1464 N N . ASP A 1 190 ? 18.760 8.236 1.628 1.00 68.38 190 ASP A N 1
ATOM 1465 C CA . ASP A 1 190 ? 19.996 8.989 1.856 1.00 68.38 190 ASP A CA 1
ATOM 1466 C C . ASP A 1 190 ? 19.771 10.177 2.802 1.00 68.38 190 ASP A C 1
ATOM 1468 O O . ASP A 1 190 ? 20.600 10.433 3.677 1.00 68.38 190 ASP A O 1
ATOM 1472 N N . ARG A 1 191 ? 18.611 10.846 2.722 1.00 66.12 191 ARG A N 1
ATOM 1473 C CA . ARG A 1 191 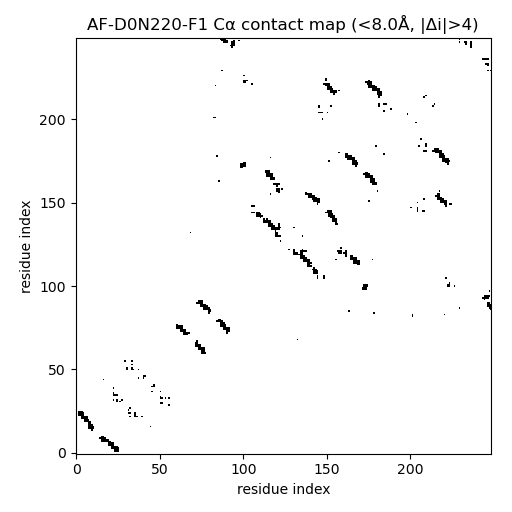? 18.216 11.860 3.718 1.00 66.12 191 ARG A CA 1
ATOM 1474 C C . ARG A 1 191 ? 18.067 11.242 5.112 1.00 66.12 191 ARG A C 1
ATOM 1476 O O . ARG A 1 191 ? 18.574 11.804 6.088 1.00 66.12 191 ARG A O 1
ATOM 1483 N N . LYS A 1 192 ? 17.408 10.080 5.211 1.00 64.06 192 LYS A N 1
ATOM 1484 C CA . LYS A 1 192 ? 17.125 9.378 6.478 1.00 64.06 192 LYS A CA 1
ATOM 1485 C C . LYS A 1 192 ? 18.352 8.704 7.106 1.00 64.06 192 LYS A C 1
ATOM 1487 O O . LYS A 1 192 ? 18.456 8.699 8.330 1.00 64.06 192 LYS A O 1
ATOM 1492 N N . LYS A 1 193 ? 19.325 8.228 6.314 1.00 57.25 193 LYS A N 1
ATOM 1493 C CA . LYS A 1 193 ? 20.596 7.618 6.776 1.00 57.25 193 LYS A CA 1
ATOM 1494 C C . LYS A 1 193 ? 21.442 8.537 7.668 1.00 57.25 193 LYS A C 1
ATOM 1496 O O . LYS A 1 193 ? 22.320 8.057 8.380 1.00 57.25 193 LYS A O 1
ATOM 1501 N N . THR A 1 194 ? 21.142 9.834 7.717 1.00 51.84 194 THR A N 1
ATOM 1502 C CA . THR A 1 194 ? 21.722 10.770 8.695 1.00 51.84 194 THR A CA 1
ATOM 1503 C C . THR A 1 194 ? 21.266 10.490 10.146 1.00 51.84 194 THR A C 1
ATOM 1505 O O . THR A 1 194 ? 21.830 11.054 11.082 1.00 51.84 194 THR A O 1
ATOM 1508 N N . VAL A 1 195 ? 20.279 9.606 10.380 1.00 46.75 195 VAL A N 1
ATOM 1509 C CA . VAL A 1 195 ? 19.685 9.330 11.703 1.00 46.75 195 VAL A CA 1
ATOM 1510 C C . VAL A 1 195 ? 19.652 7.818 12.031 1.00 46.75 195 VAL A C 1
ATOM 1512 O O . VAL A 1 195 ? 18.624 7.169 11.931 1.00 46.75 195 VAL A O 1
ATOM 1515 N N . LYS A 1 196 ? 20.797 7.322 12.530 1.00 42.50 196 LYS A N 1
ATOM 1516 C CA . LYS A 1 196 ? 21.059 6.122 13.373 1.00 42.50 196 LYS A CA 1
ATOM 1517 C C . LYS A 1 196 ? 20.780 4.679 12.892 1.00 42.50 196 LYS A C 1
ATOM 1519 O O . LYS A 1 196 ? 19.907 4.380 12.096 1.00 42.50 196 LYS A O 1
ATOM 1524 N N . ASP A 1 197 ? 21.604 3.807 13.495 1.00 47.94 197 ASP A N 1
ATOM 1525 C CA . ASP A 1 197 ? 21.844 2.376 13.287 1.00 47.94 197 ASP A CA 1
ATOM 1526 C C . ASP A 1 197 ? 20.638 1.431 13.430 1.00 47.94 197 ASP A C 1
ATOM 1528 O O . ASP A 1 197 ? 19.837 1.553 14.358 1.00 47.94 197 ASP A O 1
ATOM 1532 N N . ARG A 1 198 ? 20.711 0.357 12.621 1.00 42.22 198 ARG A N 1
ATOM 1533 C CA . ARG A 1 198 ? 19.850 -0.841 12.506 1.00 42.22 198 ARG A CA 1
ATOM 1534 C C . ARG A 1 198 ? 18.668 -0.648 11.555 1.00 42.22 198 ARG A C 1
ATOM 1536 O O . ARG A 1 198 ? 17.618 -0.164 11.953 1.00 42.22 198 ARG A O 1
ATOM 1543 N N . LEU A 1 199 ? 18.867 -1.112 10.318 1.00 45.41 199 LEU A N 1
ATOM 1544 C CA . LEU A 1 199 ? 17.814 -1.214 9.311 1.00 45.41 199 LEU A CA 1
ATOM 1545 C C . LEU A 1 199 ? 16.696 -2.109 9.860 1.00 45.41 199 LEU A C 1
ATOM 1547 O O . LEU A 1 199 ? 16.954 -3.250 10.255 1.00 45.41 199 LEU A O 1
ATOM 1551 N N . ASN A 1 200 ? 15.477 -1.580 9.926 1.00 59.62 200 ASN A N 1
ATOM 1552 C CA . ASN A 1 200 ? 14.292 -2.417 10.110 1.00 59.62 200 ASN A CA 1
ATOM 1553 C C . ASN A 1 200 ? 14.035 -3.249 8.832 1.00 59.62 200 ASN A C 1
ATOM 1555 O O . ASN A 1 200 ? 14.633 -3.005 7.788 1.00 59.62 200 ASN A O 1
ATOM 1559 N N . ASP A 1 201 ? 13.171 -4.258 8.904 1.00 58.31 201 ASP A N 1
ATOM 1560 C CA . ASP A 1 201 ? 12.856 -5.159 7.781 1.00 58.31 201 ASP A CA 1
ATOM 1561 C C . ASP A 1 201 ? 12.352 -4.424 6.517 1.00 58.31 201 ASP A C 1
ATOM 1563 O O . ASP A 1 201 ? 12.600 -4.849 5.385 1.00 58.31 201 ASP A O 1
ATOM 1567 N N . VAL A 1 202 ? 11.682 -3.283 6.690 1.00 56.97 202 VAL A N 1
ATOM 1568 C CA . VAL A 1 202 ? 11.269 -2.401 5.593 1.00 56.97 202 VAL A CA 1
ATOM 1569 C C . VAL A 1 202 ? 12.466 -1.685 4.983 1.00 56.97 202 VAL A C 1
ATOM 1571 O O . VAL A 1 202 ? 12.646 -1.734 3.771 1.00 56.97 202 VAL A O 1
ATOM 1574 N N . GLU A 1 203 ? 13.336 -1.090 5.788 1.00 62.44 203 GLU A N 1
ATOM 1575 C CA . GLU A 1 203 ? 14.556 -0.444 5.311 1.00 62.44 203 GLU A CA 1
ATOM 1576 C C . GLU A 1 203 ? 15.525 -1.445 4.681 1.00 62.44 203 GLU A C 1
ATOM 1578 O O . GLU A 1 203 ? 16.169 -1.102 3.702 1.00 62.44 203 GLU A O 1
ATOM 1583 N N . GLU A 1 204 ? 15.601 -2.689 5.158 1.00 64.44 204 GLU A N 1
ATOM 1584 C CA . GLU A 1 204 ? 16.376 -3.756 4.513 1.00 64.44 204 GLU A CA 1
ATOM 1585 C C . GLU A 1 204 ? 15.759 -4.151 3.164 1.00 64.44 204 GLU A C 1
ATOM 1587 O O . GLU A 1 204 ? 16.476 -4.327 2.175 1.00 64.44 204 GLU A O 1
ATOM 1592 N N . SER A 1 205 ? 14.426 -4.234 3.082 1.00 62.38 205 SER A N 1
ATOM 1593 C CA . SER A 1 205 ? 13.722 -4.405 1.808 1.00 62.38 205 SER A CA 1
ATOM 1594 C C . SER A 1 205 ? 14.076 -3.268 0.842 1.00 62.38 205 SER A C 1
ATOM 1596 O O . SER A 1 205 ? 14.438 -3.541 -0.300 1.00 62.38 205 SER A O 1
ATOM 1598 N N . LEU A 1 206 ? 14.003 -2.014 1.292 1.00 62.31 206 LEU A N 1
ATOM 1599 C CA . LEU A 1 206 ? 14.222 -0.811 0.482 1.00 62.31 206 LEU A CA 1
ATOM 1600 C C . LEU A 1 206 ? 15.709 -0.583 0.140 1.00 62.31 206 LEU A C 1
ATOM 1602 O O . LEU A 1 206 ? 16.029 -0.192 -0.980 1.00 62.31 206 LEU A O 1
ATOM 1606 N N . ASP A 1 207 ? 16.642 -0.919 1.035 1.00 64.62 207 ASP A N 1
ATOM 1607 C CA . ASP A 1 207 ? 18.091 -0.815 0.803 1.00 64.62 207 ASP A CA 1
ATOM 1608 C C . ASP A 1 207 ? 18.551 -1.894 -0.185 1.00 64.62 207 ASP A C 1
ATOM 1610 O O . ASP A 1 207 ? 19.344 -1.612 -1.083 1.00 64.62 207 ASP A O 1
ATOM 1614 N N . ASN A 1 208 ? 17.997 -3.110 -0.104 1.00 63.31 208 ASN A N 1
ATOM 1615 C CA . ASN A 1 208 ? 18.213 -4.142 -1.121 1.00 63.31 208 ASN A CA 1
ATOM 1616 C C . ASN A 1 208 ? 17.669 -3.707 -2.490 1.00 63.31 208 ASN A C 1
ATOM 1618 O O . ASN A 1 208 ? 18.332 -3.915 -3.509 1.00 63.31 208 ASN A O 1
ATOM 1622 N N . ILE A 1 209 ? 16.504 -3.049 -2.520 1.00 62.03 209 ILE A N 1
ATOM 1623 C CA . ILE A 1 209 ? 15.938 -2.456 -3.739 1.00 62.03 209 ILE A CA 1
ATOM 1624 C C . ILE A 1 209 ? 16.913 -1.418 -4.318 1.00 62.03 209 ILE A C 1
ATOM 1626 O O . ILE A 1 209 ? 17.311 -1.533 -5.480 1.00 62.03 209 ILE A O 1
ATOM 1630 N N . ALA A 1 210 ? 17.386 -0.477 -3.497 1.00 61.44 210 ALA A N 1
ATOM 1631 C CA . ALA A 1 210 ? 18.333 0.557 -3.896 1.00 61.44 210 ALA A CA 1
ATOM 1632 C C . ALA A 1 210 ? 19.686 -0.004 -4.371 1.00 61.44 210 ALA A C 1
ATOM 1634 O O . ALA A 1 210 ? 20.260 0.533 -5.318 1.00 61.44 210 ALA A O 1
ATOM 1635 N N . ARG A 1 211 ? 20.206 -1.075 -3.762 1.00 60.69 211 ARG A N 1
ATOM 1636 C CA . ARG A 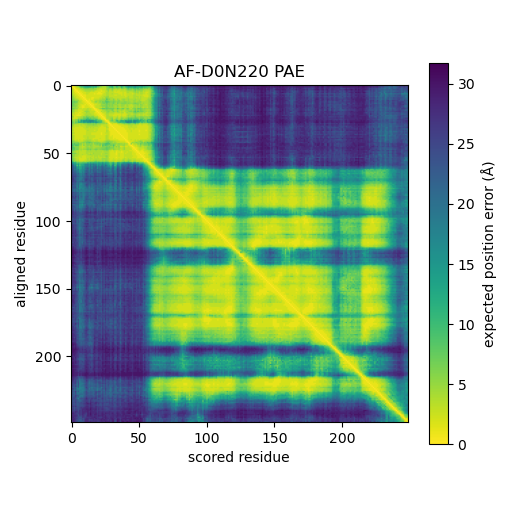1 211 ? 21.535 -1.634 -4.080 1.00 60.69 211 ARG A CA 1
ATOM 1637 C C . ARG A 1 211 ? 21.544 -2.646 -5.229 1.00 60.69 211 ARG A C 1
ATOM 1639 O O . ARG A 1 211 ? 22.606 -2.890 -5.791 1.00 60.69 211 ARG A O 1
ATOM 1646 N N . SER A 1 212 ? 20.394 -3.198 -5.620 1.00 56.25 212 SER A N 1
ATOM 1647 C CA . SER A 1 212 ? 20.285 -4.266 -6.636 1.00 56.25 212 SER A CA 1
ATOM 1648 C C . SER A 1 212 ? 20.579 -3.858 -8.094 1.00 56.25 212 SER A C 1
ATOM 1650 O O . SER A 1 212 ? 20.484 -4.688 -8.994 1.00 56.25 212 SER A O 1
ATOM 1652 N N . GLY A 1 213 ? 20.965 -2.606 -8.361 1.00 49.41 213 GLY A N 1
ATOM 1653 C CA . GLY A 1 213 ? 21.427 -2.177 -9.690 1.00 49.41 213 GLY A CA 1
ATOM 1654 C C . GLY A 1 213 ? 20.330 -1.840 -10.709 1.00 49.41 213 GLY A C 1
ATOM 1655 O O . GLY A 1 213 ? 20.653 -1.406 -11.813 1.00 49.41 213 GLY A O 1
ATOM 1656 N N . LEU A 1 214 ? 19.044 -1.933 -10.350 1.00 51.91 214 LEU A N 1
ATOM 1657 C CA . LEU A 1 214 ? 17.943 -1.351 -11.128 1.00 51.91 214 LEU A CA 1
ATOM 1658 C C . LEU A 1 214 ? 17.934 0.171 -10.919 1.00 51.91 214 LEU A C 1
ATOM 1660 O O . LEU A 1 214 ? 17.236 0.698 -10.061 1.00 51.91 214 LEU A O 1
ATOM 1664 N N . ALA A 1 215 ? 18.760 0.903 -11.667 1.00 52.72 215 ALA A N 1
ATOM 1665 C CA . ALA A 1 215 ? 18.814 2.369 -11.586 1.00 52.72 215 ALA A CA 1
ATOM 1666 C C . ALA A 1 215 ? 17.549 3.070 -12.134 1.00 52.72 215 ALA A C 1
ATOM 1668 O O . ALA A 1 215 ? 17.466 4.296 -12.110 1.00 52.72 215 ALA A O 1
ATOM 1669 N N . GLN A 1 216 ? 16.579 2.303 -12.644 1.00 67.94 216 GLN A N 1
ATOM 1670 C CA . GLN A 1 216 ? 15.313 2.774 -13.197 1.00 67.94 216 GLN A CA 1
ATOM 1671 C C . GLN A 1 216 ? 14.207 1.772 -12.843 1.00 67.94 216 GLN A C 1
ATOM 1673 O O . GLN A 1 216 ? 14.363 0.574 -13.077 1.00 67.94 216 GLN A O 1
ATOM 1678 N N . GLY A 1 217 ? 13.105 2.254 -12.270 1.00 81.25 217 GLY A N 1
ATOM 1679 C CA . GLY A 1 217 ? 11.965 1.425 -11.887 1.00 81.25 217 GLY A CA 1
ATOM 1680 C C . GLY A 1 217 ? 11.113 2.051 -10.787 1.00 81.25 217 GLY A C 1
ATOM 1681 O O . GLY A 1 217 ? 11.360 3.174 -10.336 1.00 81.25 217 GLY A O 1
ATOM 1682 N N . CYS A 1 218 ? 10.143 1.274 -10.337 1.00 87.62 218 CYS A N 1
ATOM 1683 C CA . CYS A 1 218 ? 9.122 1.620 -9.366 1.00 87.62 218 CYS A CA 1
ATOM 1684 C C . CYS A 1 218 ? 9.098 0.573 -8.251 1.00 87.62 218 CYS A C 1
ATOM 1686 O O . CYS A 1 218 ? 9.408 -0.602 -8.481 1.00 87.62 218 CYS A O 1
ATOM 1688 N N . SER A 1 219 ? 8.690 0.996 -7.062 1.00 88.75 219 SER A N 1
ATOM 1689 C CA . SER A 1 219 ? 8.306 0.126 -5.957 1.00 88.75 219 SER A CA 1
ATOM 1690 C C . SER A 1 219 ? 6.787 0.154 -5.778 1.00 88.75 219 SER A C 1
ATOM 1692 O O . SER A 1 219 ? 6.103 1.137 -6.082 1.00 88.75 219 SER A O 1
ATOM 1694 N N . GLY A 1 220 ? 6.249 -0.954 -5.285 1.00 90.94 220 GLY A N 1
ATOM 1695 C CA . GLY A 1 220 ? 4.869 -1.052 -4.841 1.00 90.94 220 GLY A CA 1
ATOM 1696 C C . GLY A 1 220 ? 4.740 -1.944 -3.614 1.00 90.94 220 GLY A C 1
ATOM 1697 O O . GLY A 1 220 ? 5.551 -2.853 -3.412 1.00 90.94 220 GLY A O 1
ATOM 1698 N N . LEU A 1 221 ? 3.713 -1.691 -2.809 1.00 91.75 221 LEU A N 1
ATOM 1699 C CA . LEU A 1 221 ? 3.326 -2.534 -1.683 1.00 91.75 221 LEU A CA 1
ATOM 1700 C C . LEU A 1 221 ? 2.399 -3.640 -2.182 1.00 91.75 221 LEU A C 1
ATOM 1702 O O . LEU A 1 221 ? 1.418 -3.374 -2.879 1.00 91.75 221 LEU A O 1
ATOM 1706 N N . LEU A 1 222 ? 2.696 -4.887 -1.832 1.00 93.12 222 LEU A N 1
ATOM 1707 C CA . LEU A 1 222 ? 1.891 -6.027 -2.252 1.00 93.12 222 LEU A CA 1
ATOM 1708 C C . LEU A 1 222 ? 0.600 -6.135 -1.435 1.00 93.12 222 LEU A C 1
ATOM 1710 O O . LEU A 1 222 ? 0.588 -5.956 -0.221 1.00 93.12 222 LEU A O 1
ATOM 1714 N N . VAL A 1 223 ? -0.484 -6.520 -2.111 1.00 91.56 223 VAL A N 1
ATOM 1715 C CA . VAL A 1 223 ? -1.842 -6.551 -1.548 1.00 91.56 223 VAL A CA 1
ATOM 1716 C C . VAL A 1 223 ? -1.967 -7.427 -0.303 1.00 91.56 223 VAL A C 1
ATOM 1718 O O . VAL A 1 223 ? -2.783 -7.148 0.566 1.00 91.56 223 VAL A O 1
ATOM 1721 N N . HIS A 1 224 ? -1.155 -8.480 -0.172 1.00 88.69 224 HIS A N 1
ATOM 1722 C CA . HIS A 1 224 ? -1.248 -9.393 0.968 1.00 88.69 224 HIS A CA 1
ATOM 1723 C C . HIS A 1 224 ? -0.868 -8.755 2.306 1.00 88.69 224 HIS A C 1
ATOM 1725 O O . HIS A 1 224 ? -1.277 -9.287 3.330 1.00 88.69 224 HIS A O 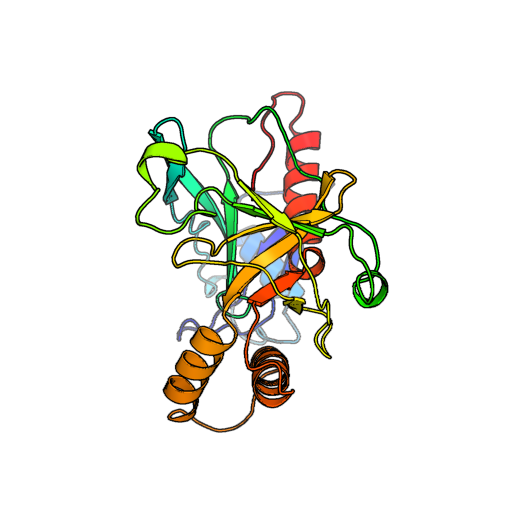1
ATOM 1731 N N . GLU A 1 225 ? -0.154 -7.628 2.304 1.00 85.75 225 GLU A N 1
ATOM 1732 C CA . GLU A 1 225 ? 0.176 -6.892 3.530 1.00 85.75 225 GLU A CA 1
ATOM 1733 C C . GLU A 1 225 ? -1.049 -6.196 4.141 1.00 85.75 225 GLU A C 1
ATOM 1735 O O . GLU A 1 225 ? -1.060 -5.895 5.332 1.00 85.75 225 GLU A O 1
ATOM 1740 N N . PHE A 1 226 ? -2.094 -5.951 3.345 1.00 81.44 226 PHE A N 1
ATOM 1741 C CA . PHE A 1 226 ? -3.288 -5.227 3.790 1.00 81.44 226 PHE A CA 1
ATOM 1742 C C . PHE A 1 226 ? -4.615 -5.912 3.432 1.00 81.44 226 PHE A C 1
ATOM 1744 O O . PHE A 1 226 ? -5.670 -5.466 3.881 1.00 81.44 226 PHE A O 1
ATOM 1751 N N . LYS A 1 227 ? -4.602 -7.021 2.677 1.00 79.12 227 LYS A N 1
ATOM 1752 C CA . LYS A 1 227 ? -5.825 -7.714 2.235 1.00 79.12 227 LYS A CA 1
ATOM 1753 C C . LYS A 1 227 ? -6.684 -8.239 3.382 1.00 79.12 227 LYS A C 1
ATOM 1755 O O . LYS A 1 227 ? -7.899 -8.292 3.227 1.00 79.12 227 LYS A O 1
ATOM 1760 N N . ASP A 1 228 ? -6.085 -8.628 4.506 1.00 72.50 228 ASP A N 1
ATOM 1761 C CA . ASP A 1 228 ? -6.837 -9.172 5.642 1.00 72.50 228 ASP A CA 1
ATOM 1762 C C . ASP A 1 228 ? -7.632 -8.055 6.325 1.00 72.50 228 ASP A C 1
ATOM 1764 O O . ASP A 1 228 ? -8.809 -8.230 6.627 1.00 72.50 228 ASP A O 1
ATOM 1768 N N . VAL A 1 229 ? -7.042 -6.859 6.430 1.00 66.12 229 VAL A N 1
ATOM 1769 C CA . VAL A 1 229 ? -7.739 -5.658 6.908 1.00 66.12 229 VAL A CA 1
ATOM 1770 C C . VAL A 1 229 ? -8.899 -5.314 5.968 1.00 66.12 229 VAL A C 1
ATOM 1772 O O . VAL A 1 229 ? -10.020 -5.102 6.419 1.00 66.12 229 VAL A O 1
ATOM 1775 N N . VAL A 1 230 ? -8.666 -5.348 4.652 1.00 60.28 230 VAL A N 1
ATOM 1776 C CA . VAL A 1 230 ? -9.712 -5.132 3.632 1.00 60.28 230 VAL A CA 1
ATOM 1777 C C . VAL A 1 230 ? -10.832 -6.175 3.746 1.00 60.28 230 VAL A C 1
ATOM 1779 O O . VAL A 1 230 ? -12.010 -5.825 3.681 1.00 60.28 230 VAL A O 1
ATOM 1782 N N . SER A 1 231 ? -10.480 -7.444 3.961 1.00 59.66 231 SER A N 1
ATOM 1783 C CA . SER A 1 231 ? -11.425 -8.566 4.048 1.00 59.66 231 SER A CA 1
ATOM 1784 C C . SER A 1 231 ? -12.267 -8.539 5.326 1.00 59.66 231 SER A C 1
ATOM 1786 O O . SER A 1 231 ? -13.432 -8.932 5.296 1.00 59.66 231 SER A O 1
ATOM 1788 N N . GLU A 1 232 ? -11.723 -8.053 6.444 1.00 54.53 232 GLU A N 1
ATOM 1789 C CA . GLU A 1 232 ? -12.464 -7.882 7.701 1.00 54.53 232 GLU A CA 1
ATOM 1790 C C . GLU A 1 232 ? -13.506 -6.759 7.617 1.00 54.53 232 GLU A C 1
ATOM 1792 O O . GLU A 1 232 ? -14.643 -6.931 8.066 1.00 54.53 232 GLU A O 1
ATOM 1797 N N . TYR A 1 233 ? -13.165 -5.633 6.984 1.00 53.56 233 TYR A N 1
ATOM 1798 C CA . TYR A 1 233 ? -14.150 -4.585 6.698 1.00 53.56 233 TYR A CA 1
ATOM 1799 C C . TYR A 1 233 ? -15.185 -5.035 5.658 1.00 53.56 233 TYR A C 1
ATOM 1801 O O . TYR A 1 233 ? -16.342 -4.622 5.734 1.00 53.56 233 TYR A O 1
ATOM 1809 N N . TRP A 1 234 ? -14.805 -5.925 4.737 1.00 47.72 234 TRP A N 1
ATOM 1810 C CA . TRP A 1 234 ? -15.728 -6.554 3.794 1.00 47.72 234 TRP A CA 1
ATOM 1811 C C . TRP A 1 234 ? -16.730 -7.490 4.486 1.00 47.72 234 TRP A C 1
ATOM 1813 O O . TRP A 1 234 ? -17.935 -7.362 4.293 1.00 47.72 234 TRP A O 1
ATOM 1823 N N . THR A 1 235 ? -16.271 -8.380 5.371 1.00 42.94 235 THR A N 1
ATOM 1824 C CA . THR A 1 235 ? -17.173 -9.296 6.101 1.00 42.94 235 THR A CA 1
ATOM 1825 C C . THR A 1 235 ? -18.090 -8.557 7.081 1.00 42.94 235 THR A C 1
ATOM 1827 O O . THR A 1 235 ? -19.232 -8.968 7.284 1.00 42.94 235 THR A O 1
ATOM 1830 N N . GLN A 1 236 ? -17.648 -7.432 7.656 1.00 38.47 236 GLN A N 1
ATOM 1831 C CA . GLN A 1 236 ? -18.526 -6.540 8.427 1.00 38.47 236 GLN A CA 1
ATOM 1832 C C . GLN A 1 236 ? -19.569 -5.820 7.554 1.00 38.47 236 GLN A C 1
ATOM 1834 O O . GLN A 1 236 ? -20.676 -5.558 8.034 1.00 38.47 236 GLN A O 1
ATOM 1839 N N . ALA A 1 237 ? -19.256 -5.519 6.290 1.00 39.28 237 ALA A N 1
ATOM 1840 C CA . ALA A 1 237 ? -20.216 -4.985 5.324 1.00 39.28 237 ALA A CA 1
ATOM 1841 C C . ALA A 1 237 ? -21.251 -6.046 4.901 1.00 39.28 237 ALA A C 1
ATOM 1843 O O . ALA A 1 237 ? -22.444 -5.746 4.886 1.00 39.28 237 ALA A O 1
ATOM 1844 N N . GLU A 1 238 ? -20.836 -7.299 4.675 1.00 35.94 238 GLU A N 1
ATOM 1845 C CA . GLU A 1 238 ? -21.735 -8.424 4.363 1.00 35.94 238 GLU A CA 1
ATOM 1846 C C . GLU A 1 238 ? -22.672 -8.777 5.531 1.00 35.94 238 GLU A C 1
ATOM 1848 O O . GLU A 1 238 ? -23.863 -9.013 5.329 1.00 35.94 238 GLU A O 1
ATOM 1853 N N . HIS A 1 239 ? -22.192 -8.749 6.779 1.00 34.59 239 HIS A N 1
ATOM 1854 C CA . HIS A 1 239 ? -23.055 -8.993 7.944 1.00 34.59 239 HIS A CA 1
ATOM 1855 C C . HIS A 1 239 ? -24.063 -7.854 8.185 1.00 34.59 239 HIS A C 1
ATOM 1857 O O . HIS A 1 239 ? -25.147 -8.086 8.729 1.00 34.59 239 HIS A O 1
ATOM 1863 N N . ASN A 1 240 ? -23.727 -6.640 7.737 1.00 32.94 240 ASN A N 1
ATOM 1864 C CA . ASN A 1 240 ? -24.620 -5.486 7.699 1.00 32.94 240 ASN A CA 1
ATOM 1865 C C . ASN A 1 240 ? -25.437 -5.397 6.403 1.00 32.94 240 ASN A C 1
ATOM 1867 O O . ASN A 1 240 ? -26.265 -4.497 6.305 1.00 32.94 240 ASN A O 1
ATOM 1871 N N . ALA A 1 241 ? -25.313 -6.338 5.457 1.00 32.81 241 ALA A N 1
ATOM 1872 C CA . ALA A 1 241 ? -26.018 -6.355 4.168 1.00 32.81 241 ALA A CA 1
ATOM 1873 C C . ALA A 1 241 ? -27.532 -6.651 4.258 1.00 32.81 241 ALA A C 1
ATOM 1875 O O . ALA A 1 241 ? -28.162 -7.052 3.283 1.00 32.81 241 ALA A O 1
ATOM 1876 N N . SER A 1 242 ? -28.162 -6.373 5.405 1.00 32.91 242 SER A N 1
ATOM 1877 C CA . SER A 1 242 ? -29.556 -5.905 5.393 1.00 32.91 242 SER A CA 1
ATOM 1878 C C . SER A 1 242 ? -29.664 -4.405 5.051 1.00 32.91 242 SER A C 1
ATOM 1880 O O . SER A 1 242 ? -30.761 -3.915 4.784 1.00 32.91 242 SER A O 1
ATOM 1882 N N . ARG A 1 243 ? -28.538 -3.675 5.017 1.00 31.12 243 ARG A N 1
ATOM 1883 C CA . ARG A 1 243 ? -28.379 -2.278 4.592 1.00 31.12 243 ARG A CA 1
ATOM 1884 C C . ARG A 1 243 ? -26.981 -2.059 3.988 1.00 31.12 243 ARG A C 1
ATOM 1886 O O . ARG A 1 243 ? -26.022 -1.789 4.700 1.00 31.12 243 ARG A O 1
ATOM 1893 N N . ASN A 1 244 ? -26.917 -2.195 2.662 1.00 34.91 244 ASN A N 1
ATOM 1894 C CA . ASN A 1 244 ? -25.801 -1.901 1.751 1.00 34.91 244 ASN A CA 1
ATOM 1895 C C . ASN A 1 244 ? -24.830 -0.815 2.247 1.00 34.91 244 ASN A C 1
ATOM 1897 O O . ASN A 1 244 ? -25.302 0.282 2.532 1.00 34.91 244 ASN A O 1
ATOM 1901 N N . ASN A 1 245 ? -23.517 -1.107 2.261 1.00 30.80 245 ASN A N 1
ATOM 1902 C CA . ASN A 1 245 ? -22.395 -0.178 2.011 1.00 30.80 245 ASN A CA 1
ATOM 1903 C C . ASN A 1 245 ? -21.043 -0.932 2.071 1.00 30.80 245 ASN A C 1
ATOM 1905 O O . ASN A 1 245 ? -20.638 -1.371 3.144 1.00 30.80 245 ASN A O 1
ATOM 1909 N N . GLU A 1 246 ? -20.337 -1.043 0.939 1.00 33.97 246 GLU A N 1
ATOM 1910 C CA . GLU A 1 246 ? -19.023 -1.704 0.792 1.00 33.97 246 GLU A CA 1
ATOM 1911 C C . GLU A 1 246 ? -17.869 -0.686 0.601 1.00 33.97 246 GLU A C 1
ATOM 1913 O O . GLU A 1 246 ? -18.073 0.408 0.069 1.00 33.97 246 GLU A O 1
ATOM 1918 N N . LEU A 1 247 ? -16.672 -1.050 1.086 1.00 29.77 247 LEU A N 1
ATOM 1919 C CA . LEU A 1 247 ? -15.457 -0.234 1.302 1.00 29.77 247 LEU A CA 1
ATOM 1920 C C . LEU A 1 247 ? -14.551 -0.120 0.046 1.00 29.77 247 LEU A C 1
ATOM 1922 O O . LEU A 1 247 ? -14.558 -1.016 -0.794 1.00 29.77 247 LEU A O 1
ATOM 1926 N N . VAL A 1 248 ? -13.723 0.934 -0.065 1.00 33.62 248 VAL A N 1
ATOM 1927 C CA . VAL A 1 248 ? -12.805 1.195 -1.205 1.00 33.62 248 VAL A CA 1
ATOM 1928 C C . VAL A 1 248 ? -11.396 1.525 -0.692 1.00 33.62 248 VAL A C 1
ATOM 1930 O O . VAL A 1 248 ? -11.279 2.344 0.212 1.00 33.62 248 VAL A O 1
ATOM 1933 N N . ILE A 1 249 ? -10.353 0.913 -1.274 1.00 31.83 249 ILE A N 1
ATOM 1934 C CA . ILE A 1 249 ? -8.927 1.247 -1.051 1.00 31.83 249 ILE A CA 1
ATOM 1935 C C . ILE A 1 249 ? -8.557 2.476 -1.878 1.00 31.83 249 ILE A C 1
ATOM 1937 O O . ILE A 1 249 ? -8.883 2.464 -3.089 1.00 31.83 249 ILE A O 1
#